Protein AF-A0A972X1X8-F1 (afdb_monomer)

Radius of gyration: 21.29 Å; Cα contacts (8 Å, |Δi|>4): 270; chains: 1; bounding box: 84×38×45 Å

Secondary structure (DSSP, 8-state):
---------------------THHHHHHHHHHS--TT-HHHHHHHHHHHHHHHHS--TTEEEEEEEE-SS---TT--TTTTTTTTT-S--SS----SEEEEEEETT-EEE-SSSSSS--EEEHHHHHHHHS--PPP-SSPPTT----HHHHHHHHEEEEEEEHHHHHHHHHHTTS--------SSGGGS--

Sequence (191 aa):
MKQFFTFLLVATLSAQSLAGNFKDLYEEHYFNHYVPRQCGKNVLNFVKAVKQLQGDVGRLYVVTIVNKGFSVFGMVNAEKARGERFRSPADVEANWYYHAFVLDDSGLVYDFDFGTTPRVISMEEYLEDMFLDEPECKKPTSGRFCAGRATKLKDYEFSSISATQAIKGQSERVKEATMSKVAHDWKVLIN

Mean predicted aligned error: 12.41 Å

Nearest PDB structures (foldseek):
  8jjy-assembly2_B  TM=7.121E-01  e=2.741E-05  Homo sapiens
  3m7m-assembly1_X  TM=2.643E-01  e=2.838E+00  Escherichia coli K-12
  6bdj-assembly2_U  TM=3.691E-01  e=5.793E+00  Tetranychus urticae

pLDDT: mean 70.56, std 20.25, range [27.69, 96.0]

Structure (mmCIF, N/CA/C/O backbone):
data_AF-A0A972X1X8-F1
#
_entry.id   AF-A0A972X1X8-F1
#
loop_
_atom_site.group_PDB
_atom_site.id
_atom_site.type_symbol
_atom_site.label_atom_id
_atom_site.label_alt_id
_atom_site.label_comp_id
_atom_site.label_asym_id
_atom_site.label_entity_id
_atom_site.label_seq_id
_atom_site.pdbx_PDB_ins_code
_atom_site.Cartn_x
_atom_site.Cartn_y
_atom_site.Cartn_z
_atom_site.occupancy
_atom_site.B_iso_or_equiv
_atom_site.auth_seq_id
_atom_site.auth_comp_id
_atom_site.auth_asym_id
_atom_site.auth_atom_id
_atom_site.pdbx_PDB_model_num
ATOM 1 N N . MET A 1 1 ? -63.472 -19.570 23.192 1.00 40.88 1 MET A N 1
ATOM 2 C CA . MET A 1 1 ? -62.073 -20.010 23.007 1.00 40.88 1 MET A CA 1
ATOM 3 C C . MET A 1 1 ? -61.481 -19.242 21.833 1.00 40.88 1 MET A C 1
ATOM 5 O O . MET A 1 1 ? -61.869 -19.506 20.706 1.00 40.88 1 MET A O 1
ATOM 9 N N . LYS A 1 2 ? -60.643 -18.230 22.083 1.00 39.38 2 LYS A N 1
ATOM 10 C CA . LYS A 1 2 ? -59.924 -17.479 21.040 1.00 39.38 2 LYS A CA 1
ATOM 11 C C . LYS A 1 2 ? -58.450 -17.463 21.433 1.00 39.38 2 LYS A C 1
ATOM 13 O O . LYS A 1 2 ? -58.086 -16.785 22.387 1.00 39.38 2 LYS A O 1
ATOM 18 N N . GLN A 1 3 ? -57.645 -18.285 20.765 1.00 46.06 3 GLN A N 1
ATOM 19 C CA . GLN A 1 3 ? -56.195 -18.295 20.934 1.00 46.06 3 GLN A CA 1
ATOM 20 C C . GLN A 1 3 ? -55.619 -17.100 20.170 1.00 46.06 3 GLN A C 1
ATOM 22 O O . GLN A 1 3 ? -55.712 -17.034 18.947 1.00 46.06 3 GLN A O 1
ATOM 27 N N . PHE A 1 4 ? -55.070 -16.137 20.907 1.00 47.75 4 PHE A N 1
ATOM 28 C CA . PHE A 1 4 ? -54.225 -15.085 20.355 1.00 47.75 4 PHE A CA 1
ATOM 29 C C . PHE A 1 4 ? -52.849 -15.693 20.066 1.00 47.75 4 PHE A C 1
ATOM 31 O O . PHE A 1 4 ? -52.091 -15.989 20.986 1.00 47.75 4 PHE A O 1
ATOM 38 N N . PHE A 1 5 ? -52.541 -15.905 18.788 1.00 50.44 5 PHE A N 1
ATOM 39 C CA . PHE A 1 5 ? -51.183 -16.189 18.337 1.00 50.44 5 PHE A CA 1
ATOM 40 C C . PHE A 1 5 ? -50.425 -14.864 18.236 1.00 50.44 5 PHE A C 1
ATOM 42 O O . PHE A 1 5 ? -50.540 -14.136 17.251 1.00 50.44 5 PHE A O 1
ATOM 49 N N . THR A 1 6 ? -49.663 -14.535 19.275 1.00 57.97 6 THR A N 1
ATOM 50 C CA . THR A 1 6 ? -48.667 -13.465 19.219 1.00 57.97 6 THR A CA 1
ATOM 51 C C . THR A 1 6 ? -47.498 -13.967 18.377 1.00 57.97 6 THR A C 1
ATOM 53 O O . THR A 1 6 ? -46.664 -14.735 18.852 1.00 57.97 6 THR A O 1
ATOM 56 N N . PHE A 1 7 ? -47.452 -13.565 17.106 1.00 53.19 7 PHE A N 1
ATOM 57 C CA . PHE A 1 7 ? -46.268 -13.721 16.266 1.00 53.19 7 PHE A CA 1
ATOM 58 C C . PHE A 1 7 ? -45.173 -12.806 16.823 1.00 53.19 7 PHE A C 1
ATOM 60 O O . PHE A 1 7 ? -45.146 -11.603 16.564 1.00 53.19 7 PHE A O 1
ATOM 67 N N . LEU A 1 8 ? -44.288 -13.377 17.640 1.00 49.31 8 LEU A N 1
ATOM 68 C CA . LEU A 1 8 ? -43.039 -12.743 18.031 1.00 49.31 8 LEU A CA 1
ATOM 69 C C . LEU A 1 8 ? -42.153 -12.722 16.780 1.00 49.31 8 LEU A C 1
ATOM 71 O O . LEU A 1 8 ? -41.483 -13.702 16.458 1.00 49.31 8 LEU A O 1
ATOM 75 N N . LEU A 1 9 ? -42.217 -11.619 16.034 1.00 51.16 9 LEU A N 1
ATOM 76 C CA . LEU A 1 9 ? -41.293 -11.319 14.950 1.00 51.16 9 LEU A CA 1
ATOM 77 C C . LEU A 1 9 ? -39.926 -11.064 15.598 1.00 51.16 9 LEU A C 1
ATOM 79 O O . LEU A 1 9 ? -39.552 -9.929 15.889 1.00 51.16 9 LEU A O 1
ATOM 83 N N . VAL A 1 10 ? -39.209 -12.144 15.910 1.00 50.78 10 VAL A N 1
ATOM 84 C CA . VAL A 1 10 ? -37.784 -12.089 16.217 1.00 50.78 10 VAL A CA 1
ATOM 85 C C . VAL A 1 10 ? -37.137 -11.636 14.921 1.00 50.78 10 VAL A C 1
ATOM 87 O O . VAL A 1 10 ? -36.867 -12.435 14.028 1.00 50.78 10 VAL A O 1
ATOM 90 N N . ALA A 1 11 ? -36.975 -10.321 14.795 1.00 54.25 11 ALA A N 1
ATOM 91 C CA . ALA A 1 11 ? -36.051 -9.722 13.863 1.00 54.25 11 ALA A CA 1
ATOM 92 C C . ALA A 1 11 ? -34.675 -10.262 14.248 1.00 54.25 11 ALA A C 1
ATOM 94 O O . ALA A 1 11 ? -33.959 -9.694 15.071 1.00 54.25 11 ALA A O 1
ATOM 95 N N . THR A 1 12 ? -34.333 -11.413 13.679 1.00 49.41 12 THR A N 1
ATOM 96 C CA . THR A 1 12 ? -32.958 -11.805 13.454 1.00 49.41 12 THR A CA 1
ATOM 97 C C . THR A 1 12 ? -32.391 -10.704 12.571 1.00 49.41 12 THR A C 1
ATOM 99 O O . THR A 1 12 ? -32.428 -10.792 11.345 1.00 49.41 12 THR A O 1
ATOM 102 N N . LEU A 1 13 ? -31.928 -9.619 13.202 1.00 50.56 13 LEU A N 1
ATOM 103 C CA . LEU A 1 13 ? -30.821 -8.860 12.665 1.00 50.56 13 LEU A CA 1
ATOM 104 C C . LEU A 1 13 ? -29.728 -9.897 12.500 1.00 50.56 13 LEU A C 1
ATOM 106 O O . LEU A 1 13 ? -29.042 -10.276 13.448 1.00 50.56 13 LEU A O 1
ATOM 110 N N . SER A 1 14 ? -29.677 -10.432 11.289 1.00 45.22 14 SER A N 1
ATOM 111 C CA . SER A 1 14 ? -28.524 -11.075 10.723 1.00 45.22 14 SER A CA 1
ATOM 112 C C . SER A 1 14 ? -27.363 -10.175 11.103 1.00 45.22 14 SER A C 1
ATOM 114 O O . SER A 1 14 ? -27.207 -9.089 10.545 1.00 45.22 14 SER A O 1
ATOM 116 N N . ALA A 1 15 ? -26.598 -10.595 12.105 1.00 45.09 15 ALA A N 1
ATOM 117 C CA . ALA A 1 15 ? -25.245 -10.140 12.315 1.00 45.09 15 ALA A CA 1
ATOM 118 C C . ALA A 1 15 ? -24.475 -10.590 11.070 1.00 45.09 15 ALA A C 1
ATOM 120 O O . ALA A 1 15 ? -23.759 -11.587 11.082 1.00 45.09 15 ALA A O 1
ATOM 121 N N . GLN A 1 16 ? -24.723 -9.909 9.948 1.00 44.16 16 GLN A N 1
ATOM 122 C CA . GLN A 1 16 ? -23.820 -9.908 8.823 1.00 44.16 16 GLN A CA 1
ATOM 123 C C . GLN A 1 16 ? -22.511 -9.458 9.430 1.00 44.16 16 GLN A C 1
ATOM 125 O O . GLN A 1 16 ? -22.432 -8.408 10.070 1.00 44.16 16 GLN A O 1
ATOM 130 N N . SER A 1 17 ? -21.558 -10.373 9.378 1.00 42.66 17 SER A N 1
ATOM 131 C CA . SER A 1 17 ? -20.300 -10.297 10.076 1.00 42.66 17 SER A CA 1
ATOM 132 C C . SER A 1 17 ? -19.718 -8.897 9.948 1.00 42.66 17 SER A C 1
ATOM 134 O O . SER A 1 17 ? -19.268 -8.494 8.880 1.00 42.66 17 SER A O 1
ATOM 136 N N . LEU A 1 18 ? -19.632 -8.207 11.080 1.00 44.19 18 LEU A N 1
ATOM 137 C CA . LEU A 1 18 ? -18.777 -7.045 11.313 1.00 44.19 18 LEU A CA 1
ATOM 138 C C . LEU A 1 18 ? -17.276 -7.399 11.186 1.00 44.19 18 LEU A C 1
ATOM 140 O O . LEU A 1 18 ? -16.419 -6.685 11.693 1.00 44.19 18 LEU A O 1
ATOM 144 N N . ALA A 1 19 ? -16.939 -8.489 10.487 1.00 47.72 19 ALA A N 1
ATOM 145 C CA . ALA A 1 19 ? -15.638 -8.730 9.889 1.00 47.72 19 ALA A CA 1
ATOM 146 C C . ALA A 1 19 ? -15.503 -7.768 8.699 1.00 47.72 19 ALA A C 1
ATOM 148 O O . ALA A 1 19 ? -15.487 -8.172 7.541 1.00 47.72 19 ALA A O 1
ATOM 149 N N . GLY A 1 20 ? -15.524 -6.470 9.014 1.00 54.47 20 GLY A N 1
ATOM 150 C CA . GLY A 1 20 ? -15.616 -5.390 8.053 1.00 54.47 20 GLY A CA 1
ATOM 151 C C . GLY A 1 20 ? -14.464 -5.488 7.074 1.00 54.47 20 GLY A C 1
ATOM 152 O O . GLY A 1 20 ? -13.304 -5.524 7.483 1.00 54.47 20 GLY A O 1
ATOM 153 N N . ASN A 1 21 ? -14.803 -5.544 5.791 1.00 69.50 21 ASN A N 1
ATOM 154 C CA . ASN A 1 21 ? -13.883 -5.128 4.756 1.00 69.50 21 ASN A CA 1
ATOM 155 C C . ASN A 1 21 ? -13.479 -3.686 5.096 1.00 69.50 21 ASN A C 1
ATOM 157 O O . ASN A 1 21 ? -14.342 -2.820 5.243 1.00 69.50 21 ASN A O 1
ATOM 161 N N . PHE A 1 22 ? -12.184 -3.418 5.256 1.00 88.12 22 PHE A N 1
ATOM 162 C CA . PHE A 1 22 ? -11.690 -2.089 5.626 1.00 88.12 22 PHE A CA 1
ATOM 163 C C . PHE A 1 22 ? -11.813 -1.063 4.487 1.00 88.12 22 PHE A C 1
ATOM 165 O O . PHE A 1 22 ? -11.348 0.067 4.627 1.00 88.12 22 PHE A O 1
ATOM 172 N N . LYS A 1 23 ? -12.438 -1.458 3.369 1.00 90.06 23 LYS A N 1
ATOM 173 C CA . LYS A 1 23 ? -12.616 -0.688 2.140 1.00 90.06 23 LYS A CA 1
ATOM 174 C C . LYS A 1 23 ? -13.190 0.701 2.377 1.00 90.06 23 LYS A C 1
ATOM 176 O O . LYS A 1 23 ? -12.530 1.649 1.986 1.00 90.06 23 LYS A O 1
ATOM 181 N N . ASP A 1 24 ? -14.335 0.845 3.040 1.00 89.81 24 ASP A N 1
ATOM 182 C CA . ASP A 1 24 ? -14.978 2.164 3.181 1.00 89.81 24 ASP A CA 1
ATOM 183 C C . ASP A 1 24 ? -14.065 3.162 3.913 1.00 89.81 24 ASP A C 1
ATOM 185 O O . ASP A 1 24 ? -13.876 4.298 3.478 1.00 89.81 24 ASP A O 1
ATOM 189 N N . LEU A 1 25 ? -13.414 2.707 4.989 1.00 91.81 25 LEU A N 1
ATOM 190 C CA . LEU A 1 25 ? -12.460 3.523 5.737 1.00 91.81 25 LEU A CA 1
ATOM 191 C C . LEU A 1 25 ? -11.176 3.788 4.937 1.00 91.81 25 LEU A C 1
ATOM 193 O O . LEU A 1 25 ? -10.598 4.870 5.027 1.00 91.81 25 LEU A O 1
ATOM 197 N N . TYR A 1 26 ? -10.718 2.811 4.154 1.00 94.19 26 TYR A N 1
ATOM 198 C CA . TYR A 1 26 ? -9.588 2.987 3.247 1.00 94.19 26 TYR A CA 1
ATOM 199 C C . TYR A 1 26 ? -9.901 4.031 2.173 1.00 94.19 26 TYR A C 1
ATOM 201 O O . TYR A 1 26 ? -9.080 4.916 1.960 1.00 94.19 26 TYR A O 1
ATOM 209 N N . GLU A 1 27 ? -11.076 3.981 1.545 1.00 92.06 27 GLU A N 1
ATOM 210 C CA . GLU A 1 27 ? -11.512 4.942 0.529 1.00 92.06 27 GLU A CA 1
ATOM 211 C C . GLU A 1 27 ? -11.578 6.363 1.103 1.00 92.06 27 GLU A C 1
ATOM 213 O O . GLU A 1 27 ? -11.031 7.299 0.511 1.00 92.06 27 GLU A O 1
ATOM 218 N N . GLU A 1 28 ? -12.155 6.528 2.296 1.00 91.25 28 GLU A N 1
ATOM 219 C CA . GLU A 1 28 ? -12.169 7.810 3.006 1.00 91.25 28 GLU A CA 1
ATOM 220 C C . GLU A 1 28 ? -10.745 8.334 3.255 1.00 91.25 28 GLU A C 1
ATOM 222 O O . GLU A 1 28 ? -10.410 9.474 2.906 1.00 91.25 28 GLU A O 1
ATOM 227 N N . HIS A 1 29 ? -9.874 7.490 3.816 1.00 92.00 29 HIS A N 1
ATOM 228 C CA . HIS A 1 29 ? -8.482 7.846 4.086 1.00 92.00 29 HIS A CA 1
ATOM 229 C C . HIS A 1 29 ? -7.699 8.164 2.817 1.00 92.00 29 HIS A C 1
ATOM 231 O O . HIS A 1 29 ? -6.854 9.066 2.814 1.00 92.00 29 HIS A O 1
ATOM 237 N N . TYR A 1 30 ? -7.969 7.426 1.745 1.00 90.56 30 TYR A N 1
ATOM 238 C CA . TYR A 1 30 ? -7.301 7.567 0.466 1.00 90.56 30 TYR A CA 1
ATOM 239 C C . TYR A 1 30 ? -7.506 8.973 -0.102 1.00 90.56 30 TYR A C 1
ATOM 241 O O . TYR A 1 30 ? -6.548 9.576 -0.601 1.00 90.56 30 TYR A O 1
ATOM 249 N N . PHE A 1 31 ? -8.715 9.527 0.010 1.00 87.56 31 PHE A N 1
ATOM 250 C CA . PHE A 1 31 ? -9.013 10.873 -0.478 1.00 87.56 31 PHE A CA 1
ATOM 251 C C . PHE A 1 31 ? -8.616 11.976 0.504 1.00 87.56 31 PHE A C 1
ATOM 253 O O . PHE A 1 31 ? -8.035 12.977 0.081 1.00 87.56 31 PHE A O 1
ATOM 260 N N . ASN A 1 32 ? -8.881 11.796 1.799 1.00 88.56 32 ASN A N 1
ATOM 261 C CA . ASN A 1 32 ? -8.818 12.898 2.766 1.00 88.56 32 ASN A CA 1
ATOM 262 C C . ASN A 1 32 ? -7.485 13.009 3.518 1.00 88.56 32 ASN A C 1
ATOM 264 O O . ASN A 1 32 ? -7.160 14.071 4.053 1.00 88.56 32 ASN A O 1
ATOM 268 N N . HIS A 1 33 ? -6.707 11.926 3.586 1.00 87.75 33 HIS A N 1
ATOM 269 C CA . HIS A 1 33 ? -5.552 11.831 4.489 1.00 87.75 33 HIS A CA 1
ATOM 270 C C . HIS A 1 33 ? -4.245 11.444 3.800 1.00 87.75 33 HIS A C 1
ATOM 272 O O . HIS A 1 33 ? -3.231 11.234 4.472 1.00 87.75 33 HIS A O 1
ATOM 278 N N . TYR A 1 34 ? -4.247 11.382 2.471 1.00 87.56 34 TYR A N 1
ATOM 279 C CA . TYR A 1 34 ? -3.054 11.077 1.702 1.00 87.56 34 TYR A CA 1
ATOM 280 C C . TYR A 1 34 ? -2.018 12.196 1.750 1.00 87.56 34 TYR A C 1
ATO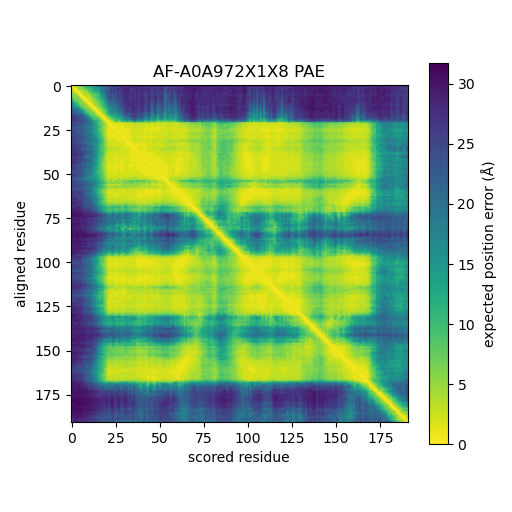M 282 O O . TYR A 1 34 ? -2.314 13.372 1.526 1.00 87.56 34 TYR A O 1
ATOM 290 N N . VAL A 1 35 ? -0.767 11.796 1.951 1.00 83.50 35 VAL A N 1
ATOM 291 C CA . VAL A 1 35 ? 0.401 12.658 1.858 1.00 83.50 35 VAL A CA 1
ATOM 292 C C . VAL A 1 35 ? 1.313 12.141 0.736 1.00 83.50 35 VAL A C 1
ATOM 294 O O . VAL A 1 35 ? 1.807 11.011 0.835 1.00 83.50 35 VAL A O 1
ATOM 297 N N . PRO A 1 36 ? 1.571 12.948 -0.314 1.00 79.25 36 PRO A N 1
ATOM 298 C CA . PRO A 1 36 ? 2.442 12.560 -1.420 1.00 79.25 36 PRO A CA 1
ATOM 299 C C . PRO A 1 36 ? 3.828 12.118 -0.960 1.00 79.25 36 PRO A C 1
ATOM 301 O O . PRO A 1 36 ? 4.414 12.731 -0.064 1.00 79.25 36 PRO A O 1
ATOM 304 N N . ARG A 1 37 ? 4.361 11.072 -1.605 1.00 75.00 37 ARG A N 1
ATOM 305 C CA . ARG A 1 37 ? 5.696 10.496 -1.337 1.00 75.00 37 ARG A CA 1
ATOM 306 C C . ARG A 1 37 ? 5.902 10.005 0.108 1.00 75.00 37 ARG A C 1
ATOM 308 O O . ARG A 1 37 ? 7.037 9.832 0.544 1.00 75.00 37 ARG A O 1
ATOM 315 N N . GLN A 1 38 ? 4.826 9.790 0.868 1.00 83.88 38 GLN A N 1
ATOM 316 C CA . GLN A 1 38 ? 4.882 9.299 2.249 1.00 83.88 38 GLN A CA 1
ATOM 317 C C . GLN A 1 38 ? 4.034 8.030 2.429 1.00 83.88 38 GLN A C 1
ATOM 319 O O . GLN A 1 38 ? 3.245 7.948 3.370 1.00 83.88 38 GLN A O 1
ATOM 324 N N . CYS A 1 39 ? 4.218 7.023 1.563 1.00 86.44 39 CYS A N 1
ATOM 325 C CA . CYS A 1 39 ? 3.492 5.742 1.604 1.00 86.44 39 CYS A CA 1
ATOM 326 C C . CYS A 1 39 ? 3.467 5.123 3.014 1.00 86.44 39 CYS A C 1
ATOM 328 O O . CYS A 1 39 ? 2.396 4.834 3.541 1.00 86.44 39 CYS A O 1
ATOM 330 N N . GLY A 1 40 ? 4.616 5.078 3.701 1.00 88.31 40 GLY A N 1
ATOM 331 C CA . GLY A 1 40 ? 4.723 4.615 5.091 1.00 88.31 40 GLY A CA 1
ATOM 332 C C . GLY A 1 40 ? 3.860 5.401 6.094 1.00 88.31 40 GLY A C 1
ATOM 333 O O . GLY A 1 40 ? 3.304 4.822 7.025 1.00 88.31 40 GLY A O 1
ATOM 334 N N . LYS A 1 41 ? 3.697 6.717 5.910 1.00 88.38 41 LYS A N 1
ATOM 335 C CA . LYS A 1 41 ? 2.810 7.536 6.755 1.00 88.38 41 LYS A CA 1
ATOM 336 C C . LYS A 1 41 ? 1.342 7.284 6.425 1.00 88.38 41 LYS A C 1
ATOM 338 O O . LYS A 1 41 ? 0.532 7.208 7.345 1.00 88.38 41 LYS A O 1
ATOM 343 N N . ASN A 1 42 ? 1.012 7.143 5.143 1.00 91.06 42 ASN A N 1
ATOM 344 C CA . ASN A 1 42 ? -0.354 6.900 4.683 1.00 91.06 42 ASN A CA 1
ATOM 345 C C . ASN A 1 42 ? -0.890 5.577 5.248 1.00 91.06 42 ASN A C 1
ATOM 347 O O . ASN A 1 42 ? -1.938 5.575 5.898 1.00 91.06 42 ASN A O 1
ATOM 351 N N . VAL A 1 43 ? -0.115 4.491 5.131 1.00 94.38 43 VAL A N 1
ATOM 352 C CA . VAL A 1 43 ? -0.484 3.185 5.705 1.00 94.38 43 VAL A CA 1
ATOM 353 C C . VAL A 1 43 ? -0.590 3.236 7.229 1.00 94.38 43 VAL A C 1
ATOM 355 O O . VAL A 1 43 ? -1.545 2.708 7.792 1.00 94.38 43 VAL A O 1
ATOM 358 N N . LEU A 1 44 ? 0.334 3.925 7.915 1.00 94.12 44 LEU A N 1
ATOM 359 C CA . LEU A 1 44 ? 0.303 4.042 9.377 1.00 94.12 44 LEU A CA 1
ATOM 360 C C . LEU A 1 44 ? -0.901 4.846 9.878 1.00 94.12 44 LEU A C 1
ATOM 362 O O . LEU A 1 44 ? -1.508 4.480 10.884 1.00 94.12 44 LEU A O 1
ATOM 366 N N . ASN A 1 45 ? -1.261 5.931 9.194 1.00 93.25 45 ASN A N 1
ATOM 367 C CA . ASN A 1 45 ? -2.443 6.720 9.533 1.00 93.25 45 ASN A CA 1
ATOM 368 C C . ASN A 1 45 ? -3.725 5.902 9.359 1.00 93.25 45 ASN A C 1
ATOM 370 O O . ASN A 1 45 ? -4.601 5.958 10.219 1.00 93.25 45 ASN A O 1
ATOM 374 N N . PHE A 1 46 ? -3.811 5.116 8.285 1.00 95.44 46 PHE A N 1
ATOM 375 C CA . PHE A 1 46 ? -4.946 4.236 8.036 1.00 95.44 46 PHE A CA 1
ATOM 376 C C . PHE A 1 46 ? -5.097 3.161 9.118 1.00 95.44 46 PHE A C 1
ATOM 378 O O . PHE A 1 46 ? -6.148 3.086 9.751 1.00 95.44 46 PHE A O 1
ATOM 385 N N . VAL A 1 47 ? -4.047 2.392 9.430 1.00 95.38 47 VAL A N 1
ATOM 386 C CA . VAL A 1 47 ? -4.157 1.347 10.470 1.00 95.38 47 VAL A CA 1
ATOM 387 C C . VAL A 1 47 ? -4.452 1.927 11.857 1.00 95.38 47 VAL A C 1
ATOM 389 O O . VAL A 1 47 ? -5.149 1.300 12.653 1.00 95.38 47 VAL A O 1
ATOM 392 N N . LYS A 1 48 ? -3.983 3.146 12.161 1.00 94.12 48 LYS A N 1
ATOM 393 C CA . LYS A 1 48 ? -4.358 3.847 13.400 1.00 94.12 48 LYS A CA 1
ATOM 394 C C . LYS A 1 48 ? -5.838 4.208 13.433 1.00 94.12 48 LYS A C 1
ATOM 396 O O . LYS A 1 48 ? -6.464 4.037 14.477 1.00 94.12 48 LYS A O 1
ATOM 401 N N . ALA A 1 49 ? -6.394 4.673 12.319 1.00 93.00 49 ALA A N 1
ATOM 402 C CA . ALA A 1 49 ? -7.814 4.978 12.231 1.00 93.00 49 ALA A CA 1
ATOM 403 C C . ALA A 1 49 ? -8.678 3.720 12.337 1.00 93.00 49 ALA A C 1
ATOM 405 O O . ALA A 1 49 ? -9.653 3.724 13.086 1.00 93.00 49 ALA A O 1
ATOM 406 N N . VAL A 1 50 ? -8.270 2.612 11.703 1.00 93.44 50 VAL A N 1
ATOM 407 C CA . VAL A 1 50 ? -8.923 1.307 11.896 1.00 93.44 50 VAL A CA 1
ATOM 408 C C . VAL A 1 50 ? -8.917 0.941 13.381 1.00 93.44 50 VAL A C 1
ATOM 410 O O . VAL A 1 50 ? -9.967 0.634 13.943 1.00 93.44 50 VAL A O 1
ATOM 413 N N . LYS A 1 51 ? -7.761 1.049 14.055 1.00 92.88 51 LYS A N 1
ATOM 414 C CA . LYS A 1 51 ? -7.659 0.757 15.492 1.00 92.88 51 LYS A CA 1
ATOM 415 C C . LYS A 1 51 ? -8.582 1.638 16.332 1.00 92.88 51 LYS A C 1
ATOM 417 O O . LYS A 1 51 ? -9.169 1.145 17.292 1.00 92.88 51 LYS A O 1
ATOM 422 N N . GLN A 1 52 ? -8.688 2.920 15.996 1.00 91.50 52 GLN A N 1
ATOM 423 C CA . GLN A 1 52 ? -9.514 3.882 16.719 1.00 91.50 52 GLN A CA 1
ATOM 424 C C . GLN A 1 52 ? -11.016 3.625 16.530 1.00 91.50 52 GLN A C 1
ATOM 426 O O . GLN A 1 52 ? -11.766 3.743 17.494 1.00 91.50 52 GLN A O 1
ATOM 431 N N . LEU A 1 53 ? -11.451 3.284 15.313 1.00 87.75 53 LEU A N 1
ATOM 432 C CA . LEU A 1 53 ? -12.870 3.163 14.961 1.00 87.75 53 LEU A CA 1
ATOM 433 C C . LEU A 1 53 ? -13.429 1.756 15.176 1.00 87.75 53 LEU A C 1
ATOM 435 O O . LEU A 1 53 ? -14.545 1.605 15.660 1.00 87.75 53 LEU A O 1
ATOM 439 N N . GLN A 1 54 ? -12.661 0.729 14.818 1.00 87.06 54 GLN A N 1
ATOM 440 C CA . GLN A 1 54 ? -13.102 -0.668 14.871 1.00 87.06 54 GLN A CA 1
ATOM 441 C C . GLN A 1 54 ? -12.542 -1.420 16.083 1.00 87.06 54 GLN A C 1
ATOM 443 O O . GLN A 1 54 ? -12.945 -2.546 16.357 1.00 87.06 54 GLN A O 1
ATOM 448 N N . GLY A 1 55 ? -11.605 -0.822 16.824 1.00 81.12 55 GLY A N 1
ATOM 449 C CA . GLY A 1 55 ? -11.045 -1.395 18.049 1.00 81.12 55 GLY A CA 1
ATOM 450 C C . GLY A 1 55 ? -10.051 -2.539 17.830 1.00 81.12 55 GLY A C 1
ATOM 451 O O . GLY A 1 55 ? -9.261 -2.823 18.735 1.00 81.12 55 GLY A O 1
ATOM 452 N N . ASP A 1 56 ? -10.005 -3.143 16.642 1.00 83.62 56 ASP A N 1
ATOM 453 C CA . ASP A 1 56 ? -9.108 -4.247 16.309 1.00 83.62 56 ASP A CA 1
ATOM 454 C C . ASP A 1 56 ? -8.410 -4.062 14.951 1.00 83.62 56 ASP A C 1
ATOM 456 O O . ASP A 1 56 ? -9.013 -3.663 13.961 1.00 83.62 56 ASP A O 1
ATOM 460 N N . VAL A 1 57 ? -7.111 -4.367 14.932 1.00 88.88 57 VAL A N 1
ATOM 461 C CA . VAL A 1 57 ? -6.235 -4.380 13.744 1.00 88.88 57 VAL A CA 1
ATOM 462 C C . VAL A 1 57 ? -5.452 -5.689 13.640 1.00 88.88 57 VAL A C 1
ATOM 464 O O . VAL A 1 57 ? -4.496 -5.774 12.875 1.00 88.88 57 VAL A O 1
ATOM 467 N N . GLY A 1 58 ? -5.809 -6.710 14.428 1.00 89.12 58 GLY A N 1
ATOM 468 C CA . GLY A 1 58 ? -5.118 -8.001 14.454 1.00 89.12 58 GLY A CA 1
ATOM 469 C C . GLY A 1 58 ? -5.116 -8.721 13.105 1.00 89.12 58 GLY A C 1
ATOM 470 O O . GLY A 1 58 ? -4.219 -9.515 12.851 1.00 89.12 58 GLY A O 1
ATOM 471 N N . ARG A 1 59 ? -6.072 -8.379 12.236 1.00 90.62 59 ARG A N 1
ATOM 472 C CA . ARG A 1 59 ? -6.229 -8.900 10.873 1.00 90.62 59 ARG A CA 1
ATOM 473 C C . ARG A 1 59 ? -5.474 -8.107 9.804 1.00 90.62 59 ARG A C 1
ATOM 475 O O . ARG A 1 59 ? -5.596 -8.424 8.632 1.00 90.62 59 ARG A O 1
ATOM 482 N N . LEU A 1 60 ? -4.747 -7.053 10.182 1.00 94.12 60 LEU A N 1
ATOM 483 C CA . LEU A 1 60 ? -4.032 -6.182 9.251 1.00 94.12 60 LEU A CA 1
ATOM 484 C C . LEU A 1 60 ? -2.520 -6.328 9.393 1.00 94.12 60 LEU A C 1
ATOM 486 O O . LEU A 1 60 ? -1.969 -6.380 10.497 1.00 94.12 60 LEU A O 1
ATOM 490 N N . TYR A 1 61 ? -1.843 -6.273 8.255 1.00 95.00 61 TYR A N 1
ATOM 491 C CA . TYR A 1 61 ? -0.397 -6.305 8.120 1.00 95.00 61 TYR A CA 1
ATOM 492 C C . TYR A 1 61 ? 0.057 -5.089 7.319 1.00 95.00 61 TYR A C 1
ATOM 494 O O . TYR A 1 61 ? -0.535 -4.743 6.301 1.00 95.00 61 TYR A O 1
ATOM 502 N N . VAL A 1 62 ? 1.122 -4.431 7.772 1.00 94.19 62 VAL A N 1
ATOM 503 C CA . VAL A 1 62 ? 1.822 -3.429 6.964 1.00 94.19 62 VAL A CA 1
ATOM 504 C C . VAL A 1 62 ? 2.905 -4.162 6.193 1.00 94.19 62 VAL A C 1
ATOM 506 O O . VAL A 1 62 ? 3.821 -4.729 6.796 1.00 94.19 62 VAL A O 1
ATOM 509 N N . VAL A 1 63 ? 2.785 -4.155 4.872 1.00 91.50 63 VAL A N 1
ATOM 510 C CA . VAL A 1 63 ? 3.741 -4.772 3.957 1.00 91.50 63 VAL A CA 1
ATOM 511 C C . VAL A 1 63 ? 4.630 -3.681 3.387 1.00 91.50 63 VAL A C 1
ATOM 513 O O . VAL A 1 63 ? 4.177 -2.583 3.071 1.00 91.50 63 VAL A O 1
ATOM 516 N N . THR A 1 64 ? 5.918 -3.976 3.284 1.00 88.81 64 THR A N 1
ATOM 517 C CA . THR A 1 64 ? 6.913 -3.089 2.692 1.00 88.81 64 THR A CA 1
ATOM 518 C C . THR A 1 64 ? 7.666 -3.820 1.598 1.00 88.81 64 THR A C 1
ATOM 520 O O . THR A 1 64 ? 7.971 -5.006 1.731 1.00 88.81 64 THR A O 1
ATOM 523 N N . ILE A 1 65 ? 7.968 -3.085 0.536 1.00 84.56 65 ILE A N 1
ATOM 524 C CA . ILE A 1 65 ? 8.741 -3.543 -0.610 1.00 84.56 65 ILE A CA 1
ATOM 525 C C . ILE A 1 65 ? 9.990 -2.676 -0.680 1.00 84.56 65 ILE A C 1
ATOM 527 O O . ILE A 1 65 ? 9.894 -1.447 -0.646 1.00 84.56 65 ILE A O 1
ATOM 531 N N . VAL A 1 66 ? 11.162 -3.298 -0.766 1.00 84.50 66 VAL A N 1
ATOM 532 C CA . VAL A 1 66 ? 12.437 -2.591 -0.916 1.00 84.50 66 VAL A CA 1
ATOM 533 C C . VAL A 1 66 ? 13.123 -3.046 -2.190 1.00 84.50 66 VAL A C 1
ATOM 535 O O . VAL A 1 66 ? 13.357 -4.238 -2.367 1.00 84.50 66 VAL A O 1
ATOM 538 N N . ASN A 1 67 ? 13.483 -2.097 -3.051 1.00 80.50 67 ASN A N 1
ATOM 539 C CA . ASN A 1 67 ? 14.317 -2.371 -4.215 1.00 80.50 67 ASN A CA 1
ATOM 540 C C . ASN A 1 67 ? 15.783 -2.494 -3.786 1.00 80.50 67 ASN A C 1
ATOM 542 O O . ASN A 1 67 ? 16.369 -1.553 -3.244 1.00 80.50 67 ASN A O 1
ATOM 546 N N . LYS A 1 68 ? 16.378 -3.658 -4.018 1.00 83.31 68 LYS A N 1
ATOM 547 C CA . LYS A 1 68 ? 17.789 -3.974 -3.773 1.00 83.31 68 LYS A CA 1
ATOM 548 C C . LYS A 1 68 ? 18.622 -3.999 -5.053 1.00 83.31 68 LYS A C 1
ATOM 550 O O . LYS A 1 68 ? 19.840 -4.139 -4.954 1.00 83.31 68 LYS A O 1
ATOM 555 N N . GLY A 1 69 ? 17.994 -3.867 -6.219 1.00 77.38 69 GLY A N 1
ATOM 556 C CA . GLY A 1 69 ? 18.665 -3.889 -7.512 1.00 77.38 69 GLY A CA 1
ATOM 557 C C . GLY A 1 69 ? 18.493 -2.599 -8.307 1.00 77.38 69 GLY A C 1
ATOM 558 O O . GLY A 1 69 ? 18.456 -1.498 -7.753 1.00 77.38 69 GLY A O 1
ATOM 559 N N . PHE A 1 70 ? 18.456 -2.746 -9.631 1.00 72.69 70 PHE A N 1
ATOM 560 C CA . PHE A 1 70 ? 18.429 -1.629 -10.587 1.00 72.69 70 PHE A CA 1
ATOM 561 C C . PHE A 1 70 ? 17.181 -1.633 -11.478 1.00 72.69 70 PHE A C 1
ATOM 563 O O . PHE A 1 70 ? 17.027 -0.735 -12.308 1.00 72.69 70 PHE A O 1
ATOM 570 N N . SER A 1 71 ? 16.306 -2.629 -11.322 1.00 73.50 71 SER A N 1
ATOM 571 C CA . SER A 1 71 ? 15.005 -2.667 -11.984 1.00 73.50 71 SER A CA 1
ATOM 572 C C . SER A 1 71 ? 14.014 -1.670 -11.375 1.00 73.50 71 SER A C 1
ATOM 574 O O . SER A 1 71 ? 14.294 -1.026 -10.360 1.00 73.50 71 SER A O 1
ATOM 576 N N . VAL A 1 72 ? 12.865 -1.502 -12.031 1.00 69.44 72 VAL A N 1
ATOM 577 C CA . VAL A 1 72 ? 11.760 -0.663 -11.554 1.00 69.44 72 VAL A CA 1
ATOM 578 C C . VAL A 1 72 ? 10.528 -1.478 -11.225 1.00 69.44 72 VAL A C 1
ATOM 580 O O . VAL A 1 72 ? 10.268 -2.537 -11.801 1.00 69.44 72 VAL A O 1
ATOM 583 N N . PHE A 1 73 ? 9.780 -0.940 -10.269 1.00 65.56 73 PHE A N 1
ATOM 584 C CA . PHE A 1 73 ? 8.542 -1.501 -9.783 1.00 65.56 73 PHE A CA 1
ATOM 585 C C . PHE A 1 73 ? 7.443 -0.896 -10.651 1.00 65.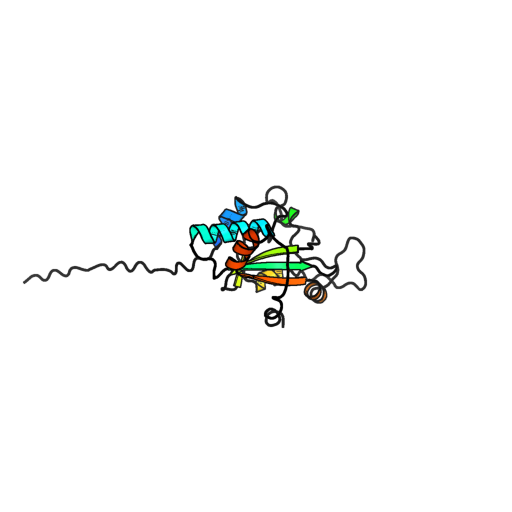56 73 PHE A C 1
ATOM 587 O O . PHE A 1 73 ? 7.387 0.326 -10.813 1.00 65.56 73 PHE A O 1
ATOM 594 N N . GLY A 1 74 ? 6.665 -1.751 -11.307 1.00 59.53 74 GLY A N 1
ATOM 595 C CA . GLY A 1 74 ? 5.720 -1.362 -12.347 1.00 59.53 74 GLY A CA 1
ATOM 596 C C . GLY A 1 74 ? 4.561 -0.500 -11.840 1.00 59.53 74 GLY A C 1
ATOM 597 O O . GLY A 1 74 ? 4.352 -0.324 -10.643 1.00 59.53 74 GLY A O 1
ATOM 598 N N . MET A 1 75 ? 3.841 0.074 -12.809 1.00 52.00 75 MET A N 1
ATOM 599 C CA . MET A 1 75 ? 2.609 0.880 -12.721 1.00 52.00 75 MET A CA 1
ATOM 600 C C . MET A 1 75 ? 2.526 2.070 -11.762 1.00 52.00 75 MET A C 1
ATOM 602 O O . MET A 1 75 ? 1.515 2.775 -11.785 1.00 52.00 75 MET A O 1
ATOM 606 N N . VAL A 1 76 ? 3.555 2.397 -10.983 1.00 54.09 76 VAL A N 1
ATOM 607 C CA . VAL A 1 76 ? 3.412 3.499 -10.035 1.00 54.09 76 VAL A CA 1
ATOM 608 C C . VAL A 1 76 ? 4.633 4.398 -10.032 1.00 54.09 76 VAL A C 1
ATOM 610 O O . VAL A 1 76 ? 5.699 4.065 -9.539 1.00 54.09 76 VAL A O 1
ATOM 613 N N . ASN A 1 77 ? 4.469 5.613 -10.542 1.00 50.34 77 ASN A N 1
ATOM 614 C CA . ASN A 1 77 ? 5.242 6.751 -10.065 1.00 50.34 77 ASN A CA 1
ATOM 615 C C . ASN A 1 77 ? 4.395 7.412 -8.976 1.00 50.34 77 ASN A C 1
ATOM 617 O O . ASN A 1 77 ? 3.271 7.793 -9.276 1.00 50.34 77 ASN A O 1
ATOM 621 N N . ALA A 1 78 ? 4.886 7.544 -7.737 1.00 48.22 78 ALA A N 1
ATOM 622 C CA . ALA A 1 78 ? 4.077 8.021 -6.598 1.00 48.22 78 ALA A CA 1
ATOM 623 C C . ALA A 1 78 ? 3.467 9.391 -6.909 1.00 48.22 78 ALA A C 1
ATOM 625 O O . ALA A 1 78 ? 2.367 9.738 -6.490 1.00 48.22 78 ALA A O 1
ATOM 626 N N . GLU A 1 79 ? 4.207 10.166 -7.700 1.00 42.28 79 GLU A N 1
ATOM 627 C CA . GLU A 1 79 ? 3.850 11.503 -8.139 1.00 42.28 79 GLU A CA 1
ATOM 628 C C . GLU A 1 79 ? 2.860 11.502 -9.302 1.00 42.28 79 GLU A C 1
ATOM 630 O O . GLU A 1 79 ? 2.153 12.488 -9.461 1.00 42.28 79 GLU A O 1
ATOM 635 N N . LYS A 1 80 ? 2.781 10.429 -10.103 1.00 46.75 80 LYS A N 1
ATOM 636 C CA . LYS A 1 80 ? 1.858 10.318 -11.251 1.00 46.75 80 LYS A CA 1
ATOM 637 C C . LYS A 1 80 ? 0.640 9.444 -10.991 1.00 46.75 80 LYS A C 1
ATOM 639 O O . LYS A 1 80 ? -0.429 9.780 -11.481 1.00 46.75 80 LYS A O 1
ATOM 644 N N . ALA A 1 81 ? 0.754 8.403 -10.172 1.00 52.91 81 ALA A N 1
ATOM 645 C CA . ALA A 1 81 ? -0.395 7.648 -9.686 1.00 52.91 81 ALA A CA 1
ATOM 646 C C . ALA A 1 81 ? -1.395 8.559 -8.968 1.00 52.91 81 ALA A C 1
ATOM 648 O O . ALA A 1 81 ? -2.589 8.281 -8.949 1.00 52.91 81 ALA A O 1
ATOM 649 N N . ARG A 1 82 ? -0.917 9.712 -8.472 1.00 58.62 82 ARG A N 1
ATOM 650 C CA . ARG A 1 82 ? -1.743 10.800 -7.934 1.00 58.62 82 ARG A CA 1
ATOM 651 C C . ARG A 1 82 ? -1.457 12.176 -8.558 1.00 58.62 82 ARG A C 1
ATOM 653 O O . ARG A 1 82 ? -1.745 13.202 -7.943 1.00 58.62 82 ARG A O 1
ATOM 660 N N . GLY A 1 83 ? -0.928 12.204 -9.785 1.00 49.22 83 GLY A N 1
ATOM 661 C CA . GLY A 1 83 ? -0.493 13.418 -10.489 1.00 49.22 83 GLY A CA 1
ATOM 662 C C . GLY A 1 83 ? -1.610 14.425 -10.784 1.00 49.22 83 GLY A C 1
ATOM 663 O O . GLY A 1 83 ? -2.730 14.044 -11.120 1.00 49.22 83 GLY A O 1
ATOM 664 N N . GLU A 1 84 ? -1.267 15.708 -10.591 1.00 44.69 84 GLU A N 1
ATOM 665 C CA . GLU A 1 84 ? -2.067 16.952 -10.548 1.00 44.69 84 GLU A CA 1
ATOM 666 C C . GLU A 1 84 ? -3.598 16.805 -10.676 1.00 44.69 84 GLU A C 1
ATOM 668 O O . GLU A 1 84 ? -4.203 17.203 -11.668 1.00 44.69 84 GLU A O 1
ATOM 673 N N . ARG A 1 85 ? -4.258 16.279 -9.633 1.00 48.81 85 ARG A N 1
ATOM 674 C CA . ARG A 1 85 ? -5.720 16.052 -9.578 1.00 48.81 85 ARG A CA 1
ATOM 675 C C . ARG A 1 85 ? -6.220 14.986 -10.573 1.00 48.81 85 ARG A C 1
ATOM 677 O O . ARG A 1 85 ? -7.074 15.269 -11.405 1.00 48.81 85 ARG A O 1
ATOM 684 N N . PHE A 1 86 ? -5.746 13.747 -10.430 1.00 50.25 86 PHE A N 1
ATOM 685 C CA . PHE A 1 86 ? -6.445 12.516 -10.851 1.00 50.25 86 PHE A CA 1
ATOM 686 C C . PHE A 1 86 ? -6.953 12.463 -12.310 1.00 50.25 86 PHE A C 1
ATOM 688 O O . PHE A 1 86 ? -8.034 11.932 -12.561 1.00 50.25 86 PHE A O 1
ATOM 695 N N . ARG A 1 87 ? -6.227 13.022 -13.288 1.00 47.78 87 ARG A N 1
ATOM 696 C CA . ARG A 1 87 ? -6.702 13.053 -14.689 1.00 47.78 87 ARG A CA 1
ATOM 697 C C . ARG A 1 87 ? -6.240 11.891 -15.570 1.00 47.78 87 ARG A C 1
ATOM 699 O O . ARG A 1 87 ? -6.971 11.574 -16.503 1.00 47.78 87 ARG A O 1
ATOM 706 N N . SER A 1 88 ? -5.112 11.240 -15.271 1.00 44.47 88 SER A N 1
ATOM 707 C CA . SER A 1 88 ? -4.614 10.098 -16.057 1.00 44.47 88 SER A CA 1
ATOM 708 C C . SER A 1 88 ? -3.728 9.154 -15.225 1.00 44.47 88 SER A C 1
ATOM 710 O O . SER A 1 88 ? -3.016 9.643 -14.346 1.00 44.47 88 SER A O 1
ATOM 712 N N . PRO A 1 89 ? -3.723 7.836 -15.515 1.00 46.38 89 PRO A N 1
ATOM 713 C CA . PRO A 1 89 ? -2.752 6.882 -14.971 1.00 46.38 89 PRO A CA 1
ATOM 714 C C . PRO A 1 89 ? -1.302 7.257 -15.309 1.00 46.38 89 PRO A C 1
ATOM 716 O O . PRO A 1 89 ? -1.048 7.993 -16.266 1.00 46.38 89 PRO A O 1
ATOM 719 N N . ALA A 1 90 ? -0.344 6.728 -14.544 1.00 49.59 90 ALA A N 1
ATOM 720 C CA . ALA A 1 90 ? 1.075 6.929 -14.815 1.00 49.59 90 ALA A CA 1
ATOM 721 C C . ALA A 1 90 ? 1.470 6.313 -16.171 1.00 49.59 90 ALA A C 1
ATOM 723 O O . ALA A 1 90 ? 1.224 5.142 -16.432 1.00 49.59 90 ALA A O 1
ATOM 724 N N . ASP A 1 91 ? 2.115 7.109 -17.019 1.00 47.91 91 ASP A N 1
ATOM 725 C CA . ASP A 1 91 ? 2.609 6.742 -18.353 1.00 47.91 91 ASP A CA 1
ATOM 726 C C . ASP A 1 91 ? 4.112 6.394 -18.367 1.00 47.91 91 ASP A C 1
ATOM 728 O O . ASP A 1 91 ? 4.665 6.045 -19.408 1.00 47.91 91 ASP A O 1
ATOM 732 N N . VAL A 1 92 ? 4.793 6.516 -17.220 1.00 51.94 92 VAL A N 1
ATOM 733 C CA . VAL A 1 92 ? 6.236 6.273 -17.069 1.00 51.94 92 VAL A CA 1
ATOM 734 C C . VAL A 1 92 ? 6.512 5.625 -15.711 1.00 51.94 92 VAL A C 1
ATOM 736 O O . VAL A 1 92 ? 6.085 6.155 -14.680 1.00 51.94 92 VAL A O 1
ATOM 739 N N . GLU A 1 93 ? 7.257 4.519 -15.712 1.00 56.22 93 GLU A N 1
ATOM 740 C CA . GLU A 1 93 ? 7.746 3.852 -14.501 1.00 56.22 93 GLU A CA 1
ATOM 741 C C . GLU A 1 93 ? 8.765 4.729 -13.761 1.00 56.22 93 GLU A C 1
ATOM 743 O O . GLU A 1 93 ? 9.591 5.418 -14.367 1.00 56.22 93 GLU A O 1
ATOM 748 N N . ALA A 1 94 ? 8.720 4.704 -12.430 1.00 58.94 94 ALA A N 1
ATOM 749 C CA . ALA A 1 94 ? 9.721 5.346 -11.589 1.00 58.94 94 ALA A CA 1
ATOM 750 C C . ALA A 1 94 ? 10.424 4.291 -10.739 1.00 58.94 94 ALA A C 1
ATOM 752 O O . ALA A 1 94 ? 9.816 3.316 -10.305 1.00 58.94 94 ALA A O 1
ATOM 753 N N . ASN A 1 95 ? 11.707 4.506 -10.455 1.00 62.75 95 ASN A N 1
ATOM 754 C CA . ASN A 1 95 ? 12.413 3.661 -9.505 1.00 62.75 95 ASN A CA 1
ATOM 755 C C . ASN A 1 95 ? 12.033 4.063 -8.078 1.00 62.75 95 ASN A C 1
ATOM 757 O O . ASN A 1 95 ? 12.343 5.172 -7.637 1.00 62.75 95 ASN A O 1
ATOM 761 N N . TRP A 1 96 ? 11.377 3.155 -7.361 1.00 66.56 96 TRP A N 1
ATOM 762 C CA . TRP A 1 96 ? 11.108 3.312 -5.942 1.00 66.56 96 TRP A CA 1
ATOM 763 C C . TRP A 1 96 ? 12.061 2.425 -5.178 1.00 66.56 96 TRP A C 1
ATOM 765 O O . TRP A 1 96 ? 12.023 1.204 -5.293 1.00 66.56 96 TRP A O 1
ATOM 775 N N . TYR A 1 97 ? 12.884 3.048 -4.343 1.00 73.81 97 TYR A N 1
ATOM 776 C CA . TYR A 1 97 ? 13.707 2.301 -3.405 1.00 73.81 97 TYR A CA 1
ATOM 777 C C . TYR A 1 97 ? 12.860 1.617 -2.318 1.00 73.81 97 TYR A C 1
ATOM 779 O O . TYR A 1 97 ? 13.236 0.565 -1.809 1.00 73.81 97 TYR A O 1
ATOM 787 N N . TYR A 1 98 ? 11.720 2.210 -1.957 1.00 83.31 98 TYR A N 1
ATOM 788 C CA . TYR A 1 98 ? 10.871 1.764 -0.859 1.00 83.31 98 TYR A CA 1
ATOM 789 C C . TYR A 1 98 ? 9.398 2.044 -1.163 1.00 83.31 98 TYR A C 1
ATOM 791 O O . TYR A 1 98 ? 9.062 3.161 -1.561 1.00 83.31 98 TYR A O 1
ATOM 799 N N . HIS A 1 99 ? 8.531 1.067 -0.902 1.00 86.69 99 HIS A N 1
ATOM 800 C CA . HIS A 1 99 ? 7.076 1.211 -0.941 1.00 86.69 99 HIS A CA 1
ATOM 801 C C . HIS A 1 99 ? 6.410 0.502 0.243 1.00 86.69 99 HIS A C 1
ATOM 803 O O . HIS A 1 99 ? 6.985 -0.427 0.813 1.00 86.69 99 HIS A O 1
ATOM 809 N N . ALA A 1 100 ? 5.209 0.936 0.622 1.00 90.44 100 ALA A N 1
ATOM 810 C CA . ALA A 1 100 ? 4.428 0.319 1.685 1.00 90.44 100 ALA A CA 1
ATOM 811 C C . ALA A 1 100 ? 2.926 0.338 1.380 1.00 90.44 100 ALA A C 1
ATOM 813 O O . ALA A 1 100 ? 2.391 1.360 0.956 1.00 90.44 100 ALA A O 1
ATOM 814 N N . PHE A 1 101 ? 2.250 -0.765 1.695 1.00 93.12 101 PHE A N 1
ATOM 815 C CA . PHE A 1 101 ? 0.799 -0.938 1.586 1.00 93.12 101 PHE A CA 1
ATOM 816 C C . PHE A 1 101 ? 0.272 -1.757 2.775 1.00 93.12 101 PHE A C 1
ATOM 818 O O . PHE A 1 101 ? 1.050 -2.268 3.588 1.00 93.12 101 PHE A O 1
ATOM 825 N N . VAL A 1 102 ? -1.050 -1.855 2.918 1.00 96.00 102 VAL A N 1
ATOM 826 C CA . VAL A 1 102 ? -1.685 -2.707 3.935 1.00 96.00 102 VAL A CA 1
ATOM 827 C C . VAL A 1 102 ? -2.269 -3.952 3.279 1.00 96.00 102 VAL A C 1
ATOM 829 O O . VAL A 1 102 ? -2.820 -3.873 2.188 1.00 96.00 102 VAL A O 1
ATOM 832 N N . LEU A 1 103 ? -2.139 -5.091 3.949 1.00 95.44 103 LEU A N 1
ATOM 833 C CA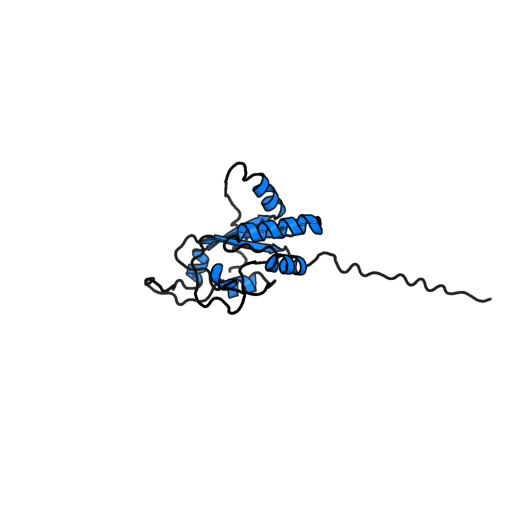 . LEU A 1 103 ? -2.703 -6.379 3.562 1.00 95.44 103 LEU A CA 1
ATOM 834 C C . LEU A 1 103 ? -3.584 -6.889 4.703 1.00 95.44 103 LEU A C 1
ATOM 836 O O . LEU A 1 103 ? -3.175 -6.794 5.863 1.00 95.44 103 LEU A O 1
ATOM 840 N N . ASP A 1 104 ? -4.761 -7.425 4.400 1.00 93.88 104 ASP A N 1
ATOM 841 C CA . ASP A 1 104 ? -5.573 -8.126 5.397 1.00 93.88 104 ASP A CA 1
ATOM 842 C C . ASP A 1 104 ? -5.378 -9.654 5.377 1.00 93.88 104 ASP A C 1
ATOM 844 O O . ASP A 1 104 ? -4.734 -10.219 4.492 1.00 93.88 104 ASP A O 1
ATOM 848 N N . ASP A 1 105 ? -5.928 -10.336 6.380 1.00 90.94 105 ASP A N 1
ATOM 849 C CA . ASP A 1 105 ? -5.881 -11.795 6.522 1.00 90.94 105 ASP A CA 1
ATOM 850 C C . ASP A 1 105 ? -6.689 -12.560 5.459 1.00 90.94 105 ASP A C 1
ATOM 852 O O . ASP A 1 105 ? -6.547 -13.779 5.344 1.00 90.94 105 ASP A O 1
ATOM 856 N N . SER A 1 106 ? -7.490 -11.855 4.654 1.00 88.62 106 SER A N 1
ATOM 857 C CA . SER A 1 106 ? -8.187 -12.395 3.484 1.00 88.62 106 SER A CA 1
ATOM 858 C C . SER A 1 106 ? -7.400 -12.230 2.177 1.00 88.62 106 SER A C 1
ATOM 860 O O . SER A 1 106 ? -7.844 -12.698 1.129 1.00 88.62 106 SER A O 1
ATOM 862 N N . GLY A 1 107 ? -6.215 -11.612 2.233 1.00 90.31 107 GLY A N 1
ATOM 863 C CA . GLY A 1 107 ? -5.343 -11.411 1.079 1.00 90.31 107 GLY A CA 1
ATOM 864 C C . GLY A 1 107 ? -5.670 -10.166 0.251 1.00 90.31 107 GLY A C 1
ATOM 865 O O . GLY A 1 107 ? -5.226 -10.082 -0.897 1.00 90.31 107 GLY A O 1
ATOM 866 N N . LEU A 1 108 ? -6.432 -9.211 0.799 1.00 94.06 108 LEU A N 1
ATOM 867 C CA . LEU A 1 108 ? -6.776 -7.960 0.123 1.00 94.06 108 LEU A CA 1
ATOM 868 C C . LEU A 1 108 ? -5.753 -6.856 0.394 1.00 94.06 108 LEU A C 1
ATOM 870 O O . LEU A 1 108 ? -5.355 -6.612 1.536 1.00 94.06 108 LEU A O 1
ATOM 874 N N . VAL A 1 109 ? -5.365 -6.159 -0.671 1.00 93.19 109 VAL 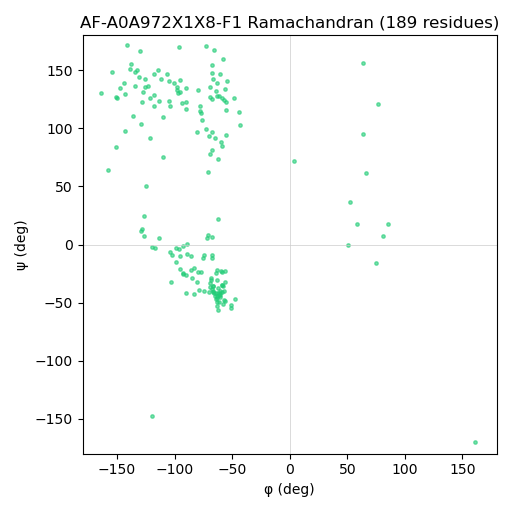A N 1
ATOM 875 C CA . VAL A 1 109 ? -4.379 -5.078 -0.677 1.00 93.19 109 VAL A CA 1
ATOM 876 C C . VAL A 1 109 ? -5.060 -3.713 -0.628 1.00 93.19 109 VAL A C 1
ATOM 878 O O . VAL A 1 109 ? -5.967 -3.416 -1.403 1.00 93.19 109 VAL A O 1
ATOM 881 N N . TYR A 1 110 ? -4.552 -2.860 0.257 1.00 94.50 110 TYR A N 1
ATOM 882 C CA . TYR A 1 110 ? -4.931 -1.466 0.448 1.00 94.50 110 TYR A CA 1
ATOM 883 C C . TYR A 1 110 ? -3.692 -0.591 0.236 1.00 94.50 110 TYR A C 1
ATOM 885 O O . TYR A 1 110 ? -2.908 -0.335 1.160 1.00 94.50 110 TYR A O 1
ATOM 893 N N . ASP A 1 111 ? -3.492 -0.145 -0.999 1.00 91.38 111 ASP A N 1
ATOM 894 C CA . ASP A 1 111 ? -2.331 0.648 -1.397 1.00 91.38 111 ASP A CA 1
ATOM 895 C C . ASP A 1 111 ? -2.756 2.068 -1.789 1.00 91.38 111 ASP A C 1
ATOM 897 O O . ASP A 1 111 ? -3.609 2.283 -2.648 1.00 91.38 111 ASP A O 1
ATOM 901 N N . PHE A 1 112 ? -2.168 3.063 -1.132 1.00 89.12 112 PHE A N 1
ATOM 902 C CA . PHE A 1 112 ? -2.490 4.476 -1.329 1.00 89.12 112 PHE A CA 1
ATOM 903 C C . PHE A 1 112 ? -1.917 5.066 -2.614 1.00 89.12 112 PHE A C 1
ATOM 905 O O . PHE A 1 112 ? -2.304 6.178 -2.990 1.00 89.12 112 PHE A O 1
ATOM 912 N N . ASP A 1 113 ? -1.016 4.335 -3.261 1.00 83.19 113 ASP A N 1
ATOM 913 C CA . ASP A 1 113 ? -0.344 4.752 -4.473 1.00 83.19 113 ASP A CA 1
ATOM 914 C C . ASP A 1 113 ? -0.668 3.849 -5.675 1.00 83.19 113 ASP A C 1
ATOM 916 O O . ASP A 1 113 ? -0.292 4.199 -6.775 1.00 83.19 113 ASP A O 1
ATOM 920 N N . PHE A 1 114 ? -1.441 2.767 -5.548 1.00 81.25 114 PHE A N 1
ATOM 921 C CA . PHE A 1 114 ? -1.718 1.807 -6.643 1.00 81.25 114 PHE A CA 1
ATOM 922 C C . PHE A 1 114 ? -2.569 2.333 -7.828 1.00 81.25 114 PHE A C 1
ATOM 924 O O . PHE A 1 114 ? -2.964 1.596 -8.728 1.00 81.25 114 PHE A O 1
ATOM 931 N N . GLY A 1 115 ? -2.882 3.624 -7.870 1.00 76.25 115 GLY A N 1
ATOM 932 C CA . GLY A 1 115 ? -3.634 4.238 -8.962 1.00 76.25 115 GLY A CA 1
ATOM 933 C C . GLY A 1 115 ? -4.250 5.565 -8.549 1.00 76.25 115 GLY A C 1
ATOM 934 O O . GLY A 1 115 ? -3.957 6.066 -7.466 1.00 76.25 115 GLY A O 1
ATOM 935 N N . THR A 1 116 ? -5.124 6.110 -9.404 1.00 75.12 116 THR A N 1
ATOM 936 C CA . THR A 1 116 ? -5.837 7.389 -9.197 1.00 75.12 116 THR A CA 1
ATOM 937 C C . THR A 1 116 ? -7.173 7.246 -8.461 1.00 75.12 116 THR A C 1
ATOM 939 O O . THR A 1 116 ? -7.810 8.241 -8.125 1.00 75.12 116 THR A O 1
ATOM 942 N N . THR A 1 117 ? -7.636 6.022 -8.235 1.00 80.44 117 THR A N 1
ATOM 943 C CA . THR A 1 117 ? -8.852 5.709 -7.476 1.00 80.44 117 THR A CA 1
ATOM 944 C C . THR A 1 117 ? -8.521 4.624 -6.462 1.00 80.44 117 THR A C 1
ATOM 946 O O . THR A 1 117 ? -7.736 3.734 -6.802 1.00 80.44 117 THR A O 1
ATOM 949 N N . PRO A 1 118 ? -9.115 4.644 -5.257 1.00 87.56 118 PRO A N 1
ATOM 950 C CA . PRO A 1 118 ? -8.899 3.575 -4.297 1.00 87.56 118 PRO A CA 1
ATOM 951 C C . PRO A 1 118 ? -9.393 2.253 -4.891 1.00 87.56 118 PRO A C 1
ATOM 953 O O . PRO A 1 118 ? -10.520 2.152 -5.379 1.00 87.56 118 PRO A O 1
ATOM 956 N N . ARG A 1 119 ? -8.529 1.241 -4.873 1.00 87.62 119 ARG A N 1
ATOM 957 C CA . ARG A 1 119 ? -8.840 -0.126 -5.296 1.00 87.62 119 ARG A CA 1
ATOM 958 C C . ARG A 1 119 ? -8.429 -1.061 -4.171 1.00 87.62 119 ARG A C 1
ATOM 960 O O . ARG A 1 119 ? -7.322 -0.953 -3.658 1.00 87.62 119 ARG A O 1
ATOM 967 N N . VAL A 1 120 ? -9.335 -1.962 -3.810 1.00 92.12 120 VAL A N 1
ATOM 968 C CA . VAL A 1 120 ? -9.057 -3.074 -2.901 1.00 92.12 120 VAL A CA 1
ATOM 969 C C . VAL A 1 120 ? -9.104 -4.332 -3.745 1.00 92.12 120 VAL A C 1
ATOM 971 O O . VAL A 1 120 ? -10.171 -4.688 -4.245 1.00 92.12 120 VAL A O 1
ATOM 974 N N . ILE A 1 121 ? -7.943 -4.938 -3.960 1.00 89.06 121 ILE A N 1
ATOM 975 C CA . ILE A 1 121 ? -7.761 -6.072 -4.872 1.00 89.06 121 ILE A CA 1
ATOM 976 C C . ILE A 1 121 ? -7.013 -7.201 -4.176 1.00 89.06 121 ILE A C 1
ATOM 978 O O . ILE A 1 121 ? -6.451 -7.002 -3.100 1.00 89.06 121 ILE A O 1
ATOM 982 N N . SER A 1 122 ? -7.009 -8.386 -4.777 1.00 90.25 122 SER A N 1
ATOM 983 C CA . SER A 1 122 ? -6.218 -9.499 -4.254 1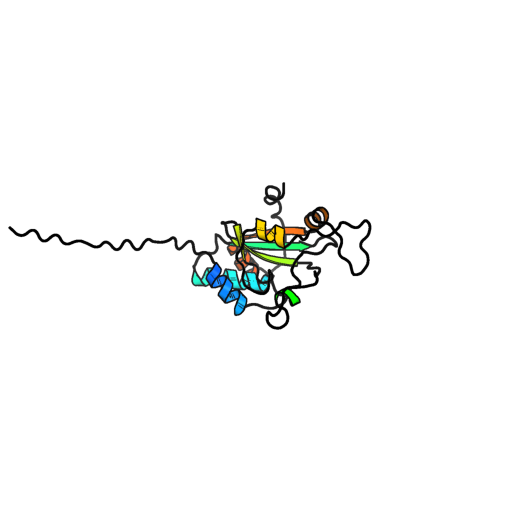.00 90.25 122 SER A CA 1
ATOM 984 C C . SER A 1 122 ? -4.716 -9.222 -4.382 1.00 90.25 122 SER A C 1
ATOM 986 O O . SER A 1 122 ? -4.275 -8.487 -5.266 1.00 90.25 122 SER A O 1
ATOM 988 N N . MET A 1 123 ? -3.915 -9.842 -3.515 1.00 86.06 123 MET A N 1
ATOM 989 C CA . MET A 1 123 ? -2.454 -9.803 -3.626 1.00 86.06 123 MET A CA 1
ATOM 990 C C . MET A 1 123 ? -1.951 -10.366 -4.966 1.00 86.06 123 MET A C 1
ATOM 992 O O . MET A 1 123 ? -0.963 -9.870 -5.495 1.00 86.06 123 MET A O 1
ATOM 996 N N . GLU A 1 124 ? -2.622 -11.381 -5.516 1.00 84.69 124 GLU A N 1
ATOM 997 C CA . GLU A 1 124 ? -2.286 -11.961 -6.823 1.00 84.69 124 GLU A CA 1
ATOM 998 C C . GLU A 1 124 ? -2.440 -10.919 -7.937 1.00 84.69 124 GLU A C 1
ATOM 1000 O O . GLU A 1 124 ? -1.454 -10.581 -8.588 1.00 84.69 124 GLU A O 1
ATOM 1005 N N . GLU A 1 125 ? -3.628 -10.316 -8.057 1.00 84.56 125 GLU A N 1
ATOM 1006 C CA . GLU A 1 125 ? -3.907 -9.233 -9.015 1.00 84.56 125 GLU A CA 1
ATOM 1007 C C . GLU A 1 125 ? -2.948 -8.049 -8.809 1.00 84.56 125 GLU A C 1
ATOM 1009 O O . GLU A 1 125 ? -2.435 -7.478 -9.768 1.00 84.56 125 GLU A O 1
ATOM 1014 N N . TYR A 1 126 ? -2.639 -7.708 -7.554 1.00 84.88 126 TYR A N 1
ATOM 1015 C CA . TYR A 1 126 ? -1.708 -6.627 -7.233 1.00 84.88 126 TYR A CA 1
ATOM 1016 C C . TYR A 1 126 ? -0.297 -6.920 -7.751 1.00 84.88 126 TYR A C 1
ATOM 1018 O O . TYR A 1 126 ? 0.341 -6.052 -8.340 1.00 84.88 126 TYR A O 1
ATOM 1026 N N . LEU A 1 127 ? 0.206 -8.140 -7.562 1.00 79.75 127 LEU A N 1
ATOM 1027 C CA . LEU A 1 127 ? 1.520 -8.540 -8.065 1.00 79.75 127 LEU A CA 1
ATOM 1028 C C . LEU A 1 127 ? 1.543 -8.650 -9.597 1.00 79.75 127 LEU A C 1
ATOM 1030 O O . LEU A 1 127 ? 2.571 -8.367 -10.210 1.00 79.75 127 LEU A O 1
ATOM 1034 N N . GLU A 1 128 ? 0.448 -9.044 -10.239 1.00 77.81 128 GLU A N 1
ATOM 1035 C CA . GLU A 1 128 ? 0.351 -9.021 -11.703 1.00 77.81 128 GLU A CA 1
ATOM 1036 C C . GLU A 1 128 ? 0.448 -7.593 -12.249 1.00 77.81 128 GLU A C 1
ATOM 1038 O O . GLU A 1 128 ? 1.303 -7.320 -13.095 1.00 77.81 128 GLU A O 1
ATOM 1043 N N . ASP A 1 129 ? -0.336 -6.673 -11.686 1.00 77.06 129 ASP A N 1
ATOM 1044 C CA . ASP A 1 129 ? -0.387 -5.264 -12.085 1.00 77.06 129 ASP A CA 1
ATOM 1045 C C . ASP A 1 129 ? 0.926 -4.513 -11.771 1.00 77.06 129 ASP A C 1
ATOM 1047 O O . ASP A 1 129 ? 1.364 -3.653 -12.543 1.00 77.06 129 ASP A O 1
ATOM 1051 N N . MET A 1 130 ? 1.590 -4.838 -10.654 1.00 73.75 130 MET A N 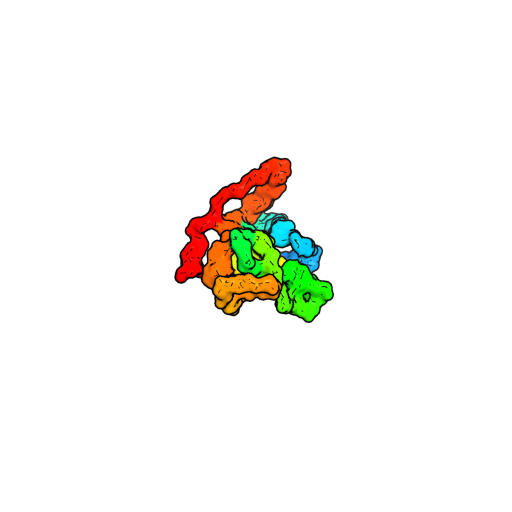1
ATOM 1052 C CA . MET A 1 130 ? 2.826 -4.168 -10.219 1.00 73.75 130 MET A CA 1
ATOM 1053 C C . MET A 1 130 ? 4.099 -4.711 -10.876 1.00 73.75 130 MET A C 1
ATOM 1055 O O . MET A 1 130 ? 5.119 -4.020 -10.906 1.00 73.75 130 MET A O 1
ATOM 1059 N N . PHE A 1 131 ? 4.090 -5.927 -11.419 1.00 69.75 131 PHE A N 1
ATOM 1060 C CA . PHE A 1 131 ? 5.255 -6.511 -12.088 1.00 69.75 131 PHE A CA 1
ATOM 1061 C C . PHE A 1 131 ? 5.026 -6.602 -13.594 1.00 69.75 131 PHE A C 1
ATOM 1063 O O . PHE A 1 131 ? 4.824 -7.685 -14.141 1.00 69.75 131 PHE A O 1
ATOM 1070 N N . LEU A 1 132 ? 5.115 -5.452 -14.269 1.00 61.84 132 LEU A N 1
ATOM 1071 C CA . LEU A 1 132 ? 5.045 -5.394 -15.728 1.00 61.84 132 LEU A CA 1
ATOM 1072 C C . LEU A 1 132 ? 6.116 -6.288 -16.371 1.00 61.84 132 LEU A C 1
ATOM 1074 O O . LEU A 1 132 ? 7.300 -6.210 -16.009 1.00 61.84 132 LEU A O 1
ATOM 1078 N N . ASP A 1 133 ? 5.692 -7.073 -17.364 1.00 62.03 133 ASP A N 1
ATOM 1079 C CA . ASP A 1 133 ? 6.555 -7.829 -18.275 1.00 62.03 133 ASP A CA 1
ATOM 1080 C C . ASP A 1 133 ? 7.309 -6.863 -19.203 1.00 62.03 133 ASP A C 1
ATOM 1082 O O . ASP A 1 133 ? 6.972 -6.650 -20.369 1.00 62.03 133 ASP A O 1
ATOM 1086 N N . GLU A 1 134 ? 8.353 -6.236 -18.669 1.00 64.75 134 GLU A N 1
ATOM 1087 C CA . GLU A 1 134 ? 9.337 -5.544 -19.494 1.00 64.75 134 GLU A CA 1
ATOM 1088 C C . GLU A 1 134 ? 10.138 -6.552 -20.330 1.00 64.75 134 GLU A C 1
ATOM 1090 O O . GLU A 1 134 ? 10.440 -7.651 -19.861 1.00 64.75 134 GLU A O 1
ATOM 1095 N N . PRO A 1 135 ? 10.584 -6.188 -21.541 1.00 67.94 135 PRO A N 1
ATOM 1096 C CA . PRO A 1 135 ? 11.556 -6.999 -22.256 1.00 67.94 135 PRO A CA 1
ATOM 1097 C C . PRO A 1 135 ? 12.886 -7.043 -21.488 1.00 67.94 135 PRO A C 1
ATOM 1099 O O . PRO A 1 135 ? 13.432 -6.010 -21.102 1.00 67.94 135 PRO A O 1
ATOM 1102 N N . GLU A 1 136 ? 13.444 -8.241 -21.318 1.00 72.94 136 GLU A N 1
ATOM 1103 C CA . GLU A 1 136 ? 14.798 -8.423 -20.788 1.00 72.94 136 GLU A CA 1
ATOM 1104 C C . GLU A 1 136 ? 15.821 -7.890 -21.804 1.00 72.94 136 GLU A C 1
ATOM 1106 O O . GLU A 1 136 ? 15.850 -8.318 -22.965 1.00 72.94 136 GLU A O 1
ATOM 1111 N N . CYS A 1 137 ? 16.696 -6.973 -21.391 1.00 71.94 137 CYS A N 1
ATOM 1112 C CA . CYS A 1 137 ? 17.803 -6.518 -22.228 1.00 71.94 137 CYS A CA 1
ATOM 1113 C C . CYS A 1 137 ? 19.137 -7.079 -21.731 1.00 71.94 137 CYS A C 1
ATOM 1115 O O . CYS A 1 137 ? 19.399 -7.194 -20.540 1.00 71.94 137 CYS A O 1
ATOM 1117 N N . LYS A 1 138 ? 20.060 -7.353 -22.661 1.00 69.75 138 LYS A N 1
ATOM 1118 C CA . LYS A 1 138 ? 21.421 -7.795 -22.303 1.00 69.75 138 LYS A CA 1
ATOM 1119 C C . LYS A 1 138 ? 22.217 -6.733 -21.530 1.00 69.75 138 LYS A C 1
ATOM 1121 O O . LYS A 1 138 ? 23.183 -7.082 -20.858 1.00 69.75 138 LYS A O 1
ATOM 1126 N N . LYS A 1 139 ? 21.871 -5.448 -21.686 1.00 64.44 139 LYS A N 1
ATOM 1127 C CA . LYS A 1 139 ? 22.470 -4.305 -20.981 1.00 64.44 139 LYS A CA 1
ATOM 1128 C C . LYS A 1 139 ? 21.432 -3.186 -20.831 1.00 64.44 139 LYS A C 1
ATOM 1130 O O . LYS A 1 139 ? 20.913 -2.753 -21.863 1.00 64.44 139 LYS A O 1
ATOM 1135 N N . PRO A 1 140 ? 21.187 -2.674 -19.612 1.00 60.78 140 PRO A N 1
ATOM 1136 C CA . PRO A 1 140 ? 20.376 -1.480 -19.414 1.00 60.78 140 PRO A CA 1
ATOM 1137 C C . PRO A 1 140 ? 20.996 -0.298 -20.161 1.00 60.78 140 PRO A C 1
ATOM 1139 O O . PRO A 1 140 ? 22.181 0.002 -19.998 1.00 60.78 140 PRO A O 1
ATOM 1142 N N . THR A 1 141 ? 20.216 0.370 -21.003 1.00 59.31 141 THR A N 1
ATOM 1143 C CA . THR A 1 141 ? 20.604 1.652 -21.605 1.00 59.31 141 THR A CA 1
ATOM 1144 C C . THR A 1 141 ? 20.020 2.787 -20.777 1.00 59.31 141 THR A C 1
ATOM 1146 O O . THR A 1 141 ? 18.881 2.686 -20.330 1.00 59.31 141 THR A O 1
ATOM 1149 N N . SER A 1 142 ? 20.769 3.880 -20.599 1.00 58.12 142 SER A N 1
ATOM 1150 C CA . SER A 1 142 ? 20.283 5.069 -19.883 1.00 58.12 142 SER A CA 1
ATOM 1151 C C . SER A 1 142 ? 18.896 5.491 -20.387 1.00 58.12 142 SER A C 1
ATOM 1153 O O . SER A 1 142 ? 18.695 5.648 -21.592 1.00 58.12 142 SER A O 1
ATOM 1155 N N . GLY A 1 143 ? 17.937 5.632 -19.469 1.00 58.38 143 GLY A N 1
ATOM 1156 C CA . GLY A 1 143 ? 16.563 6.038 -19.779 1.00 58.38 143 GLY A CA 1
ATOM 1157 C C . GLY A 1 143 ? 15.630 4.936 -20.298 1.00 58.38 143 GLY A C 1
ATOM 1158 O O . GLY A 1 143 ? 14.510 5.258 -20.687 1.00 58.38 143 GLY A O 1
ATOM 1159 N N . ARG A 1 144 ? 16.044 3.659 -20.314 1.00 62.69 144 ARG A N 1
ATOM 1160 C CA . ARG A 1 144 ? 15.145 2.517 -20.563 1.00 62.69 144 ARG A CA 1
ATOM 1161 C C . ARG A 1 144 ? 15.299 1.456 -19.480 1.00 62.69 144 ARG A C 1
ATOM 1163 O O . ARG A 1 144 ? 16.395 0.930 -19.288 1.00 62.69 144 ARG A O 1
ATOM 1170 N N . PHE A 1 145 ? 14.193 1.133 -18.821 1.00 66.81 145 PHE A N 1
ATOM 1171 C CA . PHE A 1 145 ? 14.094 -0.034 -17.954 1.00 66.81 145 PHE A CA 1
ATOM 1172 C C . PHE A 1 145 ? 13.866 -1.277 -18.816 1.00 66.81 145 PHE A C 1
ATOM 1174 O O . PHE A 1 145 ? 13.134 -1.233 -19.807 1.00 66.81 145 PHE A O 1
ATOM 1181 N N . CYS A 1 146 ? 14.621 -2.333 -18.528 1.00 71.31 146 CYS A N 1
ATOM 1182 C CA . CYS A 1 146 ? 14.558 -3.587 -19.268 1.00 71.31 146 CYS A CA 1
ATOM 1183 C C . CYS A 1 146 ? 15.089 -4.735 -18.411 1.00 71.31 146 CYS A C 1
ATOM 1185 O O . CYS A 1 146 ? 16.137 -5.320 -18.689 1.00 71.31 146 CYS A O 1
ATOM 1187 N N . ALA A 1 147 ? 14.387 -5.005 -17.314 1.00 73.31 147 ALA A N 1
ATOM 1188 C CA . ALA A 1 147 ? 14.792 -6.027 -16.356 1.00 73.31 147 ALA A CA 1
ATOM 1189 C C . ALA A 1 147 ? 14.062 -7.364 -16.541 1.00 73.31 147 ALA A C 1
ATOM 1191 O O . ALA A 1 147 ? 14.511 -8.351 -15.989 1.00 73.31 147 ALA A O 1
ATOM 1192 N N . GLY A 1 148 ? 12.962 -7.443 -17.293 1.00 74.56 148 GLY A N 1
ATOM 1193 C CA . GLY A 1 148 ? 12.158 -8.670 -17.308 1.00 74.56 148 GLY A CA 1
ATOM 1194 C C . GLY A 1 148 ? 11.541 -9.009 -15.945 1.00 74.56 148 GLY A C 1
ATOM 1195 O O . GLY A 1 148 ? 12.016 -8.613 -14.877 1.00 74.56 148 GLY A O 1
ATOM 1196 N N . ARG A 1 149 ? 10.444 -9.769 -15.946 1.00 75.12 149 ARG A N 1
ATOM 1197 C CA . ARG A 1 149 ? 9.736 -10.130 -14.704 1.00 75.12 149 ARG A CA 1
ATOM 1198 C C . ARG A 1 149 ? 10.611 -10.922 -13.731 1.00 75.12 149 ARG A C 1
ATOM 1200 O O . ARG A 1 149 ? 10.595 -10.664 -12.530 1.00 75.12 149 ARG A O 1
ATOM 1207 N N . ALA A 1 150 ? 11.418 -11.851 -14.244 1.00 78.44 150 ALA A N 1
ATOM 1208 C CA . ALA A 1 150 ? 12.269 -12.707 -13.420 1.00 78.44 150 ALA A CA 1
ATOM 1209 C C . ALA A 1 150 ? 13.388 -11.941 -12.692 1.00 78.44 150 ALA A C 1
ATOM 1211 O O . ALA A 1 150 ? 13.727 -12.309 -11.567 1.00 78.44 150 ALA A O 1
ATOM 1212 N N . THR A 1 151 ? 13.975 -10.901 -13.296 1.00 78.69 151 THR A N 1
ATOM 1213 C CA . THR A 1 151 ? 14.975 -10.067 -12.608 1.00 78.69 151 THR A CA 1
ATOM 1214 C C . THR A 1 151 ? 14.300 -9.077 -11.672 1.00 78.69 151 THR A C 1
ATOM 1216 O O . THR A 1 151 ? 14.758 -8.946 -10.540 1.00 78.69 151 THR A O 1
ATOM 1219 N N . LYS A 1 152 ? 13.163 -8.475 -12.065 1.00 76.00 152 LYS A N 1
ATOM 1220 C CA . LYS A 1 152 ? 12.357 -7.639 -11.156 1.00 76.00 152 LYS A CA 1
ATOM 1221 C C . LYS A 1 152 ? 12.058 -8.383 -9.853 1.00 76.00 152 LYS A C 1
ATOM 1223 O O . LYS A 1 152 ? 12.405 -7.902 -8.783 1.00 76.00 152 LYS A O 1
ATOM 1228 N N . LEU A 1 153 ? 11.527 -9.605 -9.918 1.00 77.00 153 LEU A N 1
ATOM 1229 C CA . LEU A 1 153 ? 11.224 -10.407 -8.720 1.00 77.00 153 LEU A CA 1
ATOM 1230 C C . LEU A 1 153 ? 12.441 -10.693 -7.819 1.00 77.00 153 LEU A C 1
ATOM 1232 O O . LEU A 1 153 ? 12.262 -10.941 -6.630 1.00 77.00 153 LEU A O 1
ATOM 1236 N N . LYS A 1 154 ? 13.669 -10.665 -8.352 1.00 82.00 154 LYS A N 1
ATOM 1237 C CA . LYS A 1 154 ? 14.906 -10.840 -7.566 1.00 82.00 154 LYS A CA 1
ATOM 1238 C C . LYS A 1 154 ? 15.393 -9.545 -6.927 1.00 82.00 154 LYS A C 1
ATOM 1240 O O . LYS A 1 154 ? 16.059 -9.596 -5.896 1.00 82.00 154 LYS A O 1
ATOM 1245 N N . ASP A 1 155 ? 15.087 -8.414 -7.549 1.00 82.06 155 ASP A N 1
ATOM 1246 C CA . ASP A 1 155 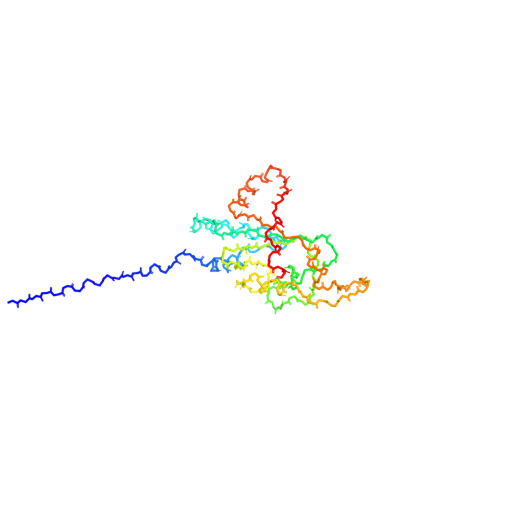? 15.495 -7.098 -7.077 1.00 82.06 155 ASP A CA 1
ATOM 1247 C C . ASP A 1 155 ? 14.636 -6.621 -5.900 1.00 82.06 155 ASP A C 1
ATOM 1249 O O . ASP A 1 155 ? 15.109 -5.812 -5.105 1.00 82.06 155 ASP A O 1
ATOM 1253 N N . TYR A 1 156 ? 13.406 -7.119 -5.742 1.00 79.50 156 TYR A N 1
ATOM 1254 C CA . TYR A 1 156 ? 12.512 -6.699 -4.662 1.00 79.50 156 TYR A CA 1
ATOM 1255 C C . TYR A 1 156 ? 12.533 -7.640 -3.459 1.00 79.50 156 TYR A C 1
ATOM 1257 O O . TYR A 1 156 ? 12.329 -8.847 -3.565 1.00 79.50 156 TYR A O 1
ATOM 1265 N N . GLU A 1 157 ? 12.704 -7.050 -2.279 1.00 84.69 157 GLU A N 1
ATOM 1266 C CA . GLU A 1 157 ? 12.533 -7.721 -0.996 1.00 84.69 157 GLU A CA 1
ATOM 1267 C C . GLU A 1 157 ? 11.210 -7.285 -0.360 1.00 84.69 157 GLU A C 1
ATOM 1269 O O . GLU A 1 157 ? 10.981 -6.096 -0.129 1.00 84.69 157 GLU A O 1
ATOM 1274 N N . PHE A 1 158 ? 10.354 -8.258 -0.050 1.00 84.31 158 PHE A N 1
ATOM 1275 C CA . PHE A 1 158 ? 9.102 -8.045 0.668 1.00 84.31 158 PHE A CA 1
ATOM 1276 C C . PHE A 1 158 ? 9.293 -8.365 2.147 1.00 84.31 158 PHE A C 1
ATOM 1278 O O . PHE A 1 158 ? 9.869 -9.393 2.507 1.00 84.31 158 PHE A O 1
ATOM 1285 N N . SER A 1 159 ? 8.768 -7.507 3.015 1.00 86.38 159 SER A N 1
ATOM 1286 C CA . SER A 1 159 ? 8.652 -7.802 4.442 1.00 86.38 159 SER A CA 1
ATOM 1287 C C . SER A 1 159 ? 7.317 -7.313 4.980 1.00 86.38 159 SER A C 1
ATOM 1289 O O . SER A 1 159 ? 6.752 -6.345 4.474 1.00 86.38 159 SER A O 1
ATOM 1291 N N . SER A 1 160 ? 6.806 -7.977 6.011 1.00 89.00 160 SER A N 1
ATOM 1292 C CA . SER A 1 160 ? 5.538 -7.608 6.636 1.00 89.00 160 SER A CA 1
ATOM 1293 C C . SER A 1 160 ? 5.658 -7.616 8.151 1.00 89.00 160 SER A C 1
ATOM 1295 O O . SER A 1 160 ? 6.421 -8.396 8.722 1.00 89.00 160 SER A O 1
ATOM 1297 N N . ILE A 1 161 ? 4.902 -6.734 8.794 1.00 91.69 161 ILE A N 1
ATOM 1298 C CA . ILE A 1 161 ? 4.720 -6.701 10.245 1.00 91.69 161 ILE A CA 1
ATOM 1299 C C . ILE A 1 161 ? 3.232 -6.555 10.546 1.00 91.69 161 ILE A C 1
ATOM 1301 O O . ILE A 1 161 ? 2.498 -5.936 9.774 1.00 91.69 161 ILE A O 1
ATOM 1305 N N . SER A 1 162 ? 2.772 -7.085 11.679 1.00 94.00 162 SER A N 1
ATOM 1306 C CA . SER A 1 162 ? 1.378 -6.866 12.093 1.00 94.00 162 SER A CA 1
ATOM 1307 C C . SER A 1 162 ? 1.103 -5.370 12.298 1.00 94.00 162 SER A C 1
ATOM 1309 O O . SER A 1 162 ? 1.969 -4.631 12.776 1.00 94.00 162 SER A O 1
ATOM 1311 N N . ALA A 1 163 ? -0.113 -4.906 12.007 1.00 93.44 163 ALA A N 1
ATOM 1312 C CA . ALA A 1 163 ? -0.506 -3.513 12.225 1.00 93.44 163 ALA A CA 1
ATOM 1313 C C . ALA A 1 163 ? -0.364 -3.100 13.701 1.00 93.44 163 ALA A C 1
ATOM 1315 O O . ALA A 1 163 ? 0.065 -1.986 14.002 1.00 93.44 163 ALA A O 1
ATOM 1316 N N . THR A 1 164 ? -0.619 -4.025 14.634 1.00 92.31 164 THR A N 1
ATOM 1317 C CA . THR A 1 164 ? -0.352 -3.823 16.067 1.00 92.31 164 THR A CA 1
ATOM 1318 C C . THR A 1 164 ? 1.120 -3.493 16.331 1.00 92.31 164 THR A C 1
ATOM 1320 O O . THR A 1 164 ? 1.416 -2.540 17.056 1.00 92.31 164 THR A O 1
ATOM 1323 N N . GLN A 1 165 ? 2.052 -4.254 15.745 1.00 90.12 165 GLN A N 1
ATOM 1324 C CA . GLN A 1 165 ? 3.486 -3.971 15.852 1.00 90.12 165 GLN A CA 1
ATOM 1325 C C . GLN A 1 165 ? 3.866 -2.685 15.122 1.00 90.12 165 GLN A C 1
ATOM 1327 O O . GLN A 1 165 ? 4.676 -1.934 15.647 1.00 90.12 165 GLN A O 1
ATOM 1332 N N . ALA A 1 166 ? 3.276 -2.386 13.964 1.00 88.31 166 ALA A N 1
ATOM 1333 C CA . ALA A 1 166 ? 3.557 -1.159 13.218 1.00 88.31 166 ALA A CA 1
ATOM 1334 C C . ALA A 1 166 ? 3.189 0.102 14.022 1.00 88.31 166 ALA A C 1
ATOM 1336 O O . ALA A 1 166 ? 3.972 1.051 14.095 1.00 88.31 166 ALA A O 1
ATOM 1337 N N . ILE A 1 167 ? 2.030 0.087 14.691 1.00 89.19 167 ILE A N 1
ATOM 1338 C CA . ILE A 1 167 ? 1.574 1.181 15.560 1.00 89.19 167 ILE A CA 1
ATOM 1339 C C . ILE A 1 167 ? 2.518 1.347 16.763 1.00 89.19 167 ILE A C 1
ATOM 1341 O O . ILE A 1 167 ? 2.948 2.467 17.051 1.00 89.19 167 ILE A O 1
ATOM 1345 N N . LYS A 1 168 ? 2.890 0.245 17.433 1.00 84.88 168 LYS A N 1
ATOM 1346 C CA . LYS A 1 168 ? 3.841 0.261 18.563 1.00 84.88 168 LYS A CA 1
ATOM 1347 C C . LYS A 1 168 ? 5.245 0.693 18.135 1.00 84.88 168 LYS A C 1
ATOM 1349 O O . LYS A 1 168 ? 5.847 1.551 18.769 1.00 84.88 168 LYS A O 1
ATOM 1354 N N . GLY A 1 169 ? 5.733 0.177 17.013 1.00 70.50 169 GLY A N 1
ATOM 1355 C CA . GLY A 1 169 ? 7.041 0.486 16.445 1.00 70.50 169 GLY A CA 1
ATOM 1356 C C . GLY A 1 169 ? 7.192 1.951 16.037 1.00 70.50 169 GLY A C 1
ATOM 1357 O O . GLY A 1 169 ? 8.309 2.448 15.997 1.00 70.50 169 GLY A O 1
ATOM 1358 N N . GLN A 1 170 ? 6.102 2.688 15.798 1.00 60.94 170 GLN A N 1
ATOM 1359 C CA . GLN A 1 170 ? 6.161 4.143 15.630 1.00 60.94 170 GLN A CA 1
ATOM 1360 C C . GLN A 1 170 ? 6.235 4.891 16.972 1.00 60.94 170 GLN A C 1
ATOM 1362 O O . GLN A 1 170 ? 6.889 5.930 17.042 1.00 60.94 170 GLN A O 1
ATOM 1367 N N . SER A 1 171 ? 5.610 4.368 18.036 1.00 48.50 171 SER A N 1
ATOM 1368 C CA . SER A 1 171 ? 5.831 4.887 19.397 1.00 48.50 171 SER A CA 1
ATOM 1369 C C . SER A 1 171 ? 7.242 4.582 19.908 1.00 48.50 171 SER A C 1
ATOM 1371 O O . SER A 1 171 ? 7.805 5.372 20.661 1.00 48.50 171 SER A O 1
ATOM 1373 N N . GLU A 1 172 ? 7.840 3.487 19.432 1.00 37.41 172 GLU A N 1
ATOM 1374 C CA . GLU A 1 172 ? 9.192 3.073 19.791 1.00 37.41 172 GLU A CA 1
ATOM 1375 C C . GLU A 1 172 ? 10.263 3.650 18.866 1.00 37.41 172 GLU A C 1
ATOM 1377 O O . GLU A 1 172 ? 11.328 3.924 19.370 1.00 37.41 172 GLU A O 1
ATOM 1382 N N . ARG A 1 173 ? 10.009 4.000 17.593 1.00 37.56 173 ARG A N 1
ATOM 1383 C CA . ARG A 1 173 ? 10.982 4.681 16.696 1.00 37.56 173 ARG A CA 1
ATOM 1384 C C . ARG A 1 173 ? 11.279 6.155 17.039 1.00 37.56 173 ARG A C 1
ATOM 1386 O O . ARG A 1 173 ? 12.015 6.813 16.309 1.00 37.56 173 ARG A O 1
ATOM 1393 N N . VAL A 1 174 ? 10.798 6.654 18.182 1.00 40.41 174 VAL A N 1
ATOM 1394 C CA . VAL A 1 174 ? 11.436 7.776 18.914 1.00 40.41 174 VAL A CA 1
ATOM 1395 C C . VAL A 1 174 ? 12.727 7.305 19.630 1.00 40.41 174 VAL A C 1
ATOM 1397 O O . VAL A 1 174 ? 13.524 8.111 20.101 1.00 40.41 174 VAL A O 1
ATOM 1400 N N . LYS A 1 175 ? 12.978 5.994 19.653 1.00 27.69 175 LYS A N 1
ATOM 1401 C CA . LYS A 1 175 ? 14.150 5.279 20.160 1.00 27.69 175 LYS A CA 1
ATOM 1402 C C . LYS A 1 175 ? 14.462 4.074 19.252 1.00 27.69 175 LYS A C 1
ATOM 1404 O O . LYS A 1 175 ? 13.904 2.999 19.384 1.00 27.69 175 LYS A O 1
ATOM 1409 N N . GLU A 1 176 ? 15.408 4.286 18.349 1.00 29.03 176 GLU A N 1
ATOM 1410 C CA . GLU A 1 176 ? 16.124 3.256 17.584 1.00 29.03 176 GLU A CA 1
ATOM 1411 C C . GLU A 1 176 ? 15.413 2.571 16.405 1.00 29.03 176 GLU A C 1
ATOM 1413 O O . GLU A 1 176 ? 14.397 1.882 16.472 1.00 29.03 176 GLU A O 1
ATOM 1418 N N . ALA A 1 177 ? 16.066 2.748 15.260 1.00 35.53 177 ALA A N 1
ATOM 1419 C CA . ALA A 1 177 ? 15.921 1.937 14.078 1.00 35.53 177 ALA A CA 1
ATOM 1420 C C . ALA A 1 177 ? 16.519 0.548 14.330 1.00 35.53 177 ALA A C 1
ATOM 1422 O O . ALA A 1 177 ? 17.699 0.433 14.641 1.00 35.53 177 ALA A O 1
ATOM 1423 N N . THR A 1 178 ? 15.760 -0.520 14.096 1.00 34.91 178 THR A N 1
ATOM 1424 C CA . THR A 1 178 ? 16.346 -1.811 13.714 1.00 34.91 178 THR A CA 1
ATOM 1425 C C . THR A 1 178 ? 15.369 -2.574 12.822 1.00 34.91 178 THR A C 1
ATOM 1427 O O . THR A 1 178 ? 14.200 -2.748 13.157 1.00 34.91 178 THR A O 1
ATOM 1430 N N . MET A 1 179 ? 15.851 -2.979 11.646 1.00 30.95 179 MET A N 1
ATOM 1431 C CA . MET A 1 179 ? 15.219 -3.949 10.755 1.00 30.95 179 MET A CA 1
ATOM 1432 C C . MET A 1 179 ? 15.832 -5.323 11.030 1.00 30.95 179 MET A C 1
ATOM 1434 O O . MET A 1 179 ? 17.055 -5.439 11.023 1.00 30.95 179 MET A O 1
ATOM 1438 N N . SER A 1 180 ? 15.013 -6.362 11.213 1.00 35.28 180 SER A N 1
ATOM 1439 C CA . SER A 1 180 ? 15.424 -7.750 10.969 1.00 35.28 180 SER A CA 1
ATOM 1440 C C . SER A 1 180 ? 14.218 -8.692 10.865 1.00 35.28 180 SER A C 1
ATOM 1442 O O . SER A 1 180 ? 13.375 -8.716 11.756 1.00 35.28 180 SER A O 1
ATOM 1444 N N . LYS A 1 181 ? 14.230 -9.498 9.792 1.00 36.31 181 LYS A N 1
ATOM 1445 C CA . LYS A 1 181 ? 13.568 -10.802 9.582 1.00 36.31 181 LYS A CA 1
ATOM 1446 C C . LYS A 1 181 ? 12.034 -10.885 9.592 1.00 36.31 181 LYS A C 1
ATOM 1448 O O . LYS A 1 181 ? 11.462 -11.240 10.610 1.00 36.31 181 LYS A O 1
ATOM 1453 N N . VAL A 1 182 ? 11.423 -10.819 8.400 1.00 39.00 182 VAL A N 1
ATOM 1454 C CA . VAL A 1 182 ? 10.283 -11.685 8.005 1.00 39.00 182 VAL A CA 1
ATOM 1455 C C . VAL A 1 182 ? 10.314 -11.884 6.477 1.00 39.00 182 VAL A C 1
ATOM 1457 O O . VAL A 1 182 ? 9.666 -11.148 5.745 1.00 39.00 182 VAL A O 1
ATOM 1460 N N . ALA A 1 183 ? 11.104 -12.844 5.985 1.00 36.00 183 ALA A N 1
ATOM 1461 C CA . ALA A 1 183 ? 11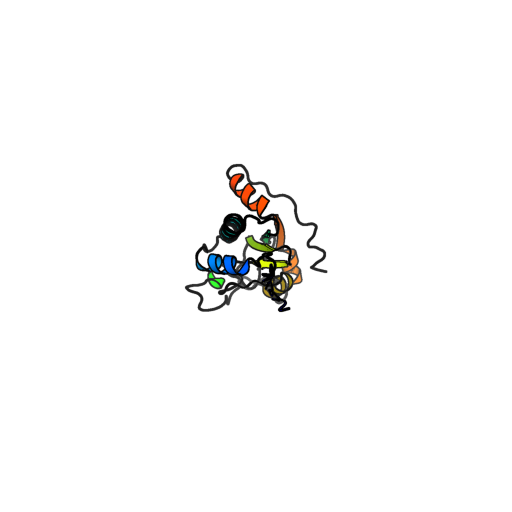.211 -13.160 4.548 1.00 36.00 183 ALA A CA 1
ATOM 1462 C C . ALA A 1 183 ? 11.001 -14.658 4.236 1.00 36.00 183 ALA A C 1
ATOM 1464 O O . ALA A 1 183 ? 11.349 -15.118 3.151 1.00 36.00 183 ALA A O 1
ATOM 1465 N N . HIS A 1 184 ? 10.488 -15.453 5.187 1.00 31.48 184 HIS A N 1
ATOM 1466 C CA . HIS A 1 184 ? 10.439 -16.912 5.020 1.00 31.48 184 HIS A CA 1
ATOM 1467 C C . HIS A 1 184 ? 9.133 -17.449 4.410 1.00 31.48 184 HIS A C 1
ATOM 1469 O O . HIS A 1 184 ? 9.188 -18.465 3.728 1.00 31.48 184 HIS A O 1
ATOM 1475 N N . ASP A 1 185 ? 8.005 -16.740 4.532 1.00 35.66 185 ASP A N 1
ATOM 1476 C CA . ASP A 1 185 ? 6.694 -17.321 4.182 1.00 35.66 185 ASP A CA 1
ATOM 1477 C C . ASP A 1 185 ? 6.197 -17.004 2.756 1.00 35.66 185 ASP A C 1
ATOM 1479 O O . ASP A 1 185 ? 5.269 -17.637 2.265 1.00 35.66 185 ASP A O 1
ATOM 1483 N N . TRP A 1 186 ? 6.847 -16.093 2.025 1.00 38.06 186 TRP A N 1
ATOM 1484 C CA . TRP A 1 186 ? 6.379 -15.640 0.701 1.00 38.06 186 TRP A CA 1
ATOM 1485 C C . TRP A 1 186 ? 6.828 -16.515 -0.477 1.00 38.06 186 TRP A C 1
ATOM 1487 O O . TRP A 1 186 ? 6.320 -16.372 -1.586 1.00 38.06 186 TRP A O 1
ATOM 1497 N N . LYS A 1 187 ? 7.750 -17.463 -0.256 1.00 35.06 187 LYS A N 1
ATOM 1498 C CA . LYS A 1 187 ? 8.254 -18.357 -1.317 1.00 35.06 187 LYS A CA 1
ATOM 1499 C C . LYS A 1 187 ? 7.213 -19.352 -1.845 1.00 35.06 187 LYS A C 1
ATOM 1501 O O . LYS A 1 187 ? 7.477 -19.999 -2.851 1.00 35.06 187 LYS A O 1
ATOM 1506 N N . VAL A 1 188 ? 6.066 -19.492 -1.179 1.00 35.81 188 VAL A N 1
ATOM 1507 C CA . VAL A 1 188 ? 5.009 -20.439 -1.569 1.00 35.81 188 VAL A CA 1
ATOM 1508 C C . VAL A 1 188 ? 4.051 -19.846 -2.611 1.00 35.81 188 VAL A C 1
ATOM 1510 O O . VAL A 1 188 ? 3.439 -20.603 -3.346 1.00 35.81 188 VAL A O 1
ATOM 1513 N N . LEU A 1 189 ? 3.959 -18.515 -2.731 1.00 34.50 189 LEU A N 1
ATOM 1514 C CA . LEU A 1 189 ? 3.033 -17.847 -3.663 1.00 34.50 189 LEU A CA 1
ATOM 1515 C C . LEU A 1 189 ? 3.672 -17.455 -5.009 1.00 34.50 189 LEU A C 1
ATOM 1517 O O . LEU A 1 189 ? 2.987 -16.931 -5.877 1.00 34.50 189 LEU A O 1
ATOM 1521 N N . ILE A 1 190 ? 4.982 -17.667 -5.174 1.00 37.62 190 ILE A N 1
ATOM 1522 C CA . ILE A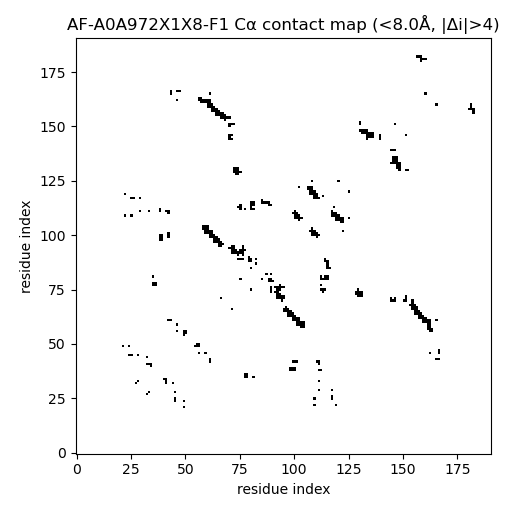 1 190 ? 5.756 -17.258 -6.365 1.00 37.62 190 ILE A CA 1
ATOM 1523 C C . ILE A 1 190 ? 6.273 -18.488 -7.151 1.00 37.62 190 ILE A C 1
ATOM 1525 O O . ILE A 1 190 ? 7.025 -18.335 -8.111 1.00 37.62 190 ILE A O 1
ATOM 1529 N N . ASN A 1 191 ? 5.881 -19.709 -6.759 1.00 31.73 191 ASN A N 1
ATOM 1530 C CA . ASN A 1 191 ? 6.218 -20.952 -7.466 1.00 31.73 191 ASN A CA 1
ATOM 1531 C C . ASN A 1 191 ? 4.980 -21.600 -8.077 1.00 31.73 191 ASN A C 1
ATOM 1533 O O . ASN A 1 191 ? 4.015 -21.812 -7.313 1.00 31.73 191 ASN A O 1
#

Solvent-accessible surface area (backbone atoms only — not comparable to full-atom values): 11421 Å² total; per-residue (Å²): 141,82,85,82,80,78,80,76,79,75,76,74,72,72,77,69,69,84,76,63,75,63,56,68,63,47,47,52,39,53,72,77,59,62,52,86,90,33,45,65,55,37,43,51,53,48,52,50,49,42,34,70,75,69,69,57,38,89,56,31,28,42,35,35,41,34,49,77,58,87,56,60,50,30,67,32,20,62,68,30,9,57,26,94,77,60,78,58,76,44,91,57,74,32,78,56,60,64,49,40,30,32,35,39,82,87,43,39,32,51,41,82,45,81,36,65,60,82,57,79,44,45,51,67,61,49,52,56,59,33,49,52,80,41,65,69,47,102,64,78,50,94,97,48,89,29,45,20,46,76,47,34,64,69,24,47,46,62,36,61,43,45,33,61,54,53,58,50,49,58,71,40,54,84,59,70,90,81,89,84,88,55,73,78,79,64,70,69,83,79,107

Foldseek 3Di:
DDDDDDPPPPPPPPPPDPPDPLQVLLQVLLPPPDDQPPQLVSQLVSLVVCCVPVVDQQFKKKKKKAFQDDAFWPQFDSCQLQPPHLDDGDPDTDHDRMHIWMAGNVQWIRGSTNHSGTDTDHVVVSLVRGQDQAAADPDDDPPDGHQGSVSVVVRMQMDMDGSVVSNVVVVCVVPDDDDDDDRPPCPVVPD